Protein AF-A0A085MV41-F1 (afdb_monomer_lite)

Sequence (201 aa):
MQLCSRGPTVCPQWRCRNSPCRRRVSARQATWFAGSRRRLSLEKAIGVIVAWSIQLSSLKFCKTQLGLNESTTVRWNRHLRSVAAQAVGEVSHPIGGPSKTVELYEILLCRRKYNRGRPYGRRQWVFGGRCRETGAPTFVRNNRTGRDCFVAKRAHRQRCGTHRSALPLHLCELMWRRRLTPGEDEFDRIVHDIATLHPPV

Radius of gyration: 20.86 Å; chains: 1; bounding box: 73×31×55 Å

Structure (mmCIF, N/CA/C/O backbone):
data_AF-A0A085MV41-F1
#
_entry.id   AF-A0A085MV41-F1
#
loop_
_atom_site.group_PDB
_atom_site.id
_atom_site.type_symbol
_atom_site.label_atom_id
_atom_site.label_alt_id
_atom_site.label_comp_id
_atom_site.label_asym_id
_atom_site.label_entity_id
_atom_site.label_seq_id
_atom_site.pdbx_PDB_ins_code
_atom_site.Cartn_x
_atom_site.Cartn_y
_atom_site.Cartn_z
_atom_site.occupancy
_atom_site.B_iso_or_equiv
_atom_site.auth_seq_id
_atom_site.auth_comp_id
_atom_site.auth_asym_id
_atom_site.auth_atom_id
_atom_site.pdbx_PDB_model_num
ATOM 1 N N . MET A 1 1 ? -29.226 1.512 5.522 1.00 78.50 1 MET A N 1
ATOM 2 C CA . MET A 1 1 ? -28.519 1.690 6.820 1.00 78.50 1 MET A CA 1
ATOM 3 C C . MET A 1 1 ? -28.583 3.159 7.268 1.00 78.50 1 MET A C 1
ATOM 5 O O . MET A 1 1 ? -29.145 3.987 6.555 1.00 78.50 1 MET A O 1
ATOM 9 N N . GLN A 1 2 ? -28.032 3.494 8.435 1.00 80.75 2 GLN A N 1
ATOM 10 C CA . GLN A 1 2 ? -27.681 4.856 8.866 1.00 80.75 2 GLN A CA 1
ATOM 11 C C . GLN A 1 2 ? -26.295 4.817 9.523 1.00 80.75 2 GLN A C 1
ATOM 13 O O . GLN A 1 2 ? -26.025 3.896 10.295 1.00 80.75 2 GLN A O 1
ATOM 18 N N . LEU A 1 3 ? -25.411 5.767 9.209 1.00 79.62 3 LEU A N 1
ATOM 19 C CA . LEU A 1 3 ? -24.093 5.854 9.844 1.00 79.62 3 LEU A CA 1
ATOM 20 C C . LEU A 1 3 ? -24.225 6.483 11.238 1.00 79.62 3 LEU A C 1
ATOM 22 O O . LEU A 1 3 ? -25.025 7.394 11.443 1.00 79.62 3 LEU A O 1
ATOM 26 N N . CYS A 1 4 ? -23.466 5.983 12.207 1.00 75.69 4 CYS A N 1
ATOM 27 C CA . CYS A 1 4 ? -23.467 6.452 13.588 1.00 75.69 4 CYS A CA 1
ATOM 28 C C . CYS A 1 4 ? -22.035 6.500 14.141 1.00 75.69 4 CYS A C 1
ATOM 30 O O . CYS A 1 4 ? -21.358 5.473 14.230 1.00 75.69 4 CYS A O 1
ATOM 32 N N . SER A 1 5 ? -21.614 7.682 14.584 1.00 68.06 5 SER A N 1
ATOM 33 C CA . SER A 1 5 ? -20.374 7.941 15.324 1.00 68.06 5 SER A CA 1
ATOM 34 C C . SER A 1 5 ? -20.703 8.843 16.513 1.00 68.06 5 SER A C 1
ATOM 36 O O . SER A 1 5 ? -21.069 10.000 16.327 1.00 68.06 5 SER A O 1
ATOM 38 N N . ARG A 1 6 ? -20.630 8.309 17.738 1.00 58.69 6 ARG A N 1
ATOM 39 C CA . ARG A 1 6 ? -20.884 9.068 18.974 1.00 58.69 6 ARG A CA 1
ATOM 40 C C . ARG A 1 6 ? -19.554 9.436 19.632 1.00 58.69 6 ARG A C 1
ATOM 42 O O . ARG A 1 6 ? -19.048 8.675 20.447 1.00 58.69 6 ARG A O 1
ATOM 49 N N . GLY A 1 7 ? -19.006 10.590 19.258 1.00 57.41 7 GLY A N 1
ATOM 50 C CA . GLY A 1 7 ? -17.734 11.104 19.778 1.00 57.41 7 GLY A CA 1
ATOM 51 C C . GLY A 1 7 ? -16.481 10.523 19.096 1.00 57.41 7 GLY A C 1
ATOM 52 O O . GLY A 1 7 ? -16.570 9.535 18.362 1.00 57.41 7 GLY A O 1
ATOM 53 N N . PRO A 1 8 ? -15.301 11.134 19.328 1.00 54.56 8 PRO A N 1
ATOM 54 C CA . PRO A 1 8 ? -14.073 10.879 18.561 1.00 54.56 8 PRO A CA 1
ATOM 55 C C . PRO A 1 8 ? -13.442 9.498 18.804 1.00 54.56 8 PRO A C 1
ATOM 57 O O . PRO A 1 8 ? -12.694 8.998 17.966 1.00 54.56 8 PRO A O 1
ATOM 60 N N . THR A 1 9 ? -13.743 8.855 19.933 1.00 54.22 9 THR A N 1
ATOM 61 C CA . THR A 1 9 ? -13.195 7.541 20.314 1.00 54.22 9 THR A CA 1
ATOM 62 C C . THR A 1 9 ? -14.013 6.360 19.780 1.00 54.22 9 THR A C 1
ATOM 64 O O . THR A 1 9 ? -13.503 5.240 19.690 1.00 54.22 9 THR A O 1
ATOM 67 N N . VAL A 1 10 ? -15.276 6.576 19.396 1.00 63.78 10 VAL A N 1
ATOM 68 C CA . VAL A 1 10 ? -16.175 5.501 18.960 1.00 63.78 10 VAL A CA 1
ATOM 69 C C . VAL A 1 10 ? -15.986 5.222 17.472 1.00 63.78 10 VAL A C 1
ATOM 71 O O . VAL A 1 10 ? -16.363 6.016 16.614 1.00 63.78 10 VAL A O 1
ATOM 74 N N . CYS A 1 11 ? -15.449 4.039 17.154 1.00 67.81 11 CYS A N 1
ATOM 75 C CA . CYS A 1 11 ? -15.369 3.547 15.776 1.00 67.81 11 CYS A CA 1
ATOM 76 C C . CYS A 1 11 ? -16.744 3.637 15.084 1.00 67.81 11 CYS A C 1
ATOM 78 O O . CYS A 1 11 ? -17.696 3.063 15.620 1.00 67.81 11 CYS A O 1
ATOM 80 N N . PRO A 1 12 ? -16.858 4.262 13.894 1.00 77.31 12 PRO A N 1
ATOM 81 C CA . PRO A 1 12 ? -18.142 4.431 13.221 1.00 77.31 12 PRO A CA 1
ATOM 82 C C . PRO A 1 12 ? -18.825 3.090 12.915 1.00 77.31 12 PRO A C 1
ATOM 84 O O . PRO A 1 12 ? -18.177 2.086 12.583 1.00 77.31 12 PRO A O 1
ATOM 87 N N . GLN A 1 13 ? -20.151 3.081 13.044 1.00 85.81 13 GLN A N 1
ATOM 88 C CA . GLN A 1 13 ? -21.012 1.911 12.875 1.00 85.81 13 GLN A CA 1
ATOM 89 C C . GLN A 1 13 ? -22.188 2.231 11.954 1.00 85.81 13 GLN A C 1
ATOM 91 O O . GLN A 1 13 ? -22.823 3.273 12.084 1.00 85.81 13 GLN A O 1
ATOM 96 N N . TRP A 1 14 ? -22.531 1.296 11.077 1.00 84.12 14 TRP A N 1
ATOM 97 C CA . TRP A 1 14 ? -23.817 1.264 10.397 1.00 84.12 14 TRP A CA 1
ATOM 98 C C . TRP A 1 14 ? -24.867 0.655 11.326 1.00 84.12 14 TRP A C 1
ATOM 100 O O . TRP A 1 14 ? -24.703 -0.470 11.797 1.00 84.12 14 TRP A O 1
ATOM 110 N N . ARG A 1 15 ? -25.957 1.381 11.576 1.00 86.75 15 ARG A N 1
ATOM 111 C CA . ARG A 1 15 ? -27.160 0.889 12.255 1.00 86.75 15 ARG A CA 1
ATOM 112 C C . ARG A 1 15 ? -28.238 0.576 11.213 1.00 86.75 15 ARG A C 1
ATOM 114 O O . ARG A 1 15 ? -28.453 1.355 10.279 1.00 86.75 15 ARG A O 1
ATOM 121 N N . CYS A 1 16 ? -28.950 -0.536 11.375 1.00 87.19 16 CYS A N 1
ATOM 122 C CA . CYS A 1 16 ? -30.175 -0.775 10.616 1.00 87.19 16 CYS A CA 1
ATOM 123 C C . CYS A 1 16 ? -31.264 0.227 11.045 1.00 87.19 16 CYS A C 1
ATOM 125 O O . CYS A 1 16 ? -31.490 0.407 12.241 1.00 87.19 16 CYS A O 1
ATOM 127 N N . ARG A 1 17 ? -31.938 0.877 10.081 1.00 84.31 17 ARG A N 1
ATOM 128 C CA . ARG A 1 17 ? -33.039 1.820 10.373 1.00 84.31 17 ARG A CA 1
ATOM 129 C C . ARG A 1 17 ? -34.306 1.103 10.864 1.00 84.31 17 ARG A C 1
ATOM 131 O O . ARG A 1 17 ? -35.104 1.713 11.561 1.00 84.31 17 ARG A O 1
ATOM 138 N N . ASN A 1 18 ? -34.472 -0.180 10.531 1.00 86.81 18 ASN A N 1
ATOM 139 C CA . ASN A 1 18 ? -35.628 -0.975 10.935 1.00 86.81 18 ASN A CA 1
ATOM 140 C C . ASN A 1 18 ? -35.615 -1.225 12.464 1.00 86.81 18 ASN A C 1
ATOM 142 O O . ASN A 1 18 ? -34.660 -1.801 12.999 1.00 86.81 18 ASN A O 1
ATOM 146 N N . SER A 1 19 ? -36.666 -0.768 13.155 1.00 80.50 19 SER A N 1
ATOM 147 C CA . SER A 1 19 ? -36.758 -0.687 14.625 1.00 80.50 19 SER A CA 1
ATOM 148 C C . SER A 1 19 ? -36.639 -2.033 15.364 1.00 80.50 19 SER A C 1
ATOM 150 O O . SER A 1 19 ? -35.871 -2.078 16.331 1.00 80.50 19 SER A O 1
ATOM 152 N N . PRO A 1 20 ? -37.298 -3.133 14.936 1.00 85.69 20 PRO A N 1
ATOM 153 C CA . PRO A 1 20 ? -37.044 -4.479 15.462 1.00 85.69 20 PRO A CA 1
ATOM 154 C C . PRO A 1 20 ? -35.639 -5.013 15.144 1.00 85.69 20 PRO A C 1
ATOM 156 O O . PRO A 1 20 ? -35.027 -5.655 15.989 1.00 85.69 20 PRO A O 1
ATOM 159 N N . CYS A 1 21 ? -35.084 -4.725 13.961 1.00 86.12 21 CYS A N 1
ATOM 160 C CA . CYS A 1 21 ? -33.811 -5.317 13.532 1.00 86.12 21 CYS A CA 1
ATOM 161 C C . CYS A 1 21 ? -32.622 -4.874 14.403 1.00 86.12 21 CYS A C 1
ATOM 163 O O . CYS A 1 21 ? -31.787 -5.700 14.761 1.00 86.12 21 CYS A O 1
ATOM 165 N N . ARG A 1 22 ? -32.511 -3.566 14.697 1.00 76.25 22 ARG A N 1
ATOM 166 C CA . ARG A 1 22 ? -31.469 -2.892 15.525 1.00 76.25 22 ARG A CA 1
ATOM 167 C C . ARG A 1 22 ? -29.988 -3.169 15.196 1.00 76.25 22 ARG A C 1
ATOM 169 O O . ARG A 1 22 ? -29.125 -2.499 15.771 1.00 76.25 22 ARG A O 1
ATOM 176 N N . ARG A 1 23 ? -29.687 -4.093 14.275 1.00 86.00 23 ARG A N 1
ATOM 177 C CA . ARG A 1 23 ? -28.358 -4.633 13.956 1.00 86.00 23 ARG A CA 1
ATOM 178 C C . ARG A 1 23 ? -27.349 -3.517 13.717 1.00 86.00 23 ARG A C 1
ATOM 180 O O . ARG A 1 23 ? -27.623 -2.563 12.983 1.00 86.00 23 ARG A O 1
ATOM 187 N N . ARG A 1 24 ? -26.176 -3.660 14.335 1.00 84.56 24 ARG A N 1
ATOM 188 C CA . ARG A 1 24 ? -25.030 -2.767 14.151 1.00 84.56 24 ARG A CA 1
ATOM 189 C C . ARG A 1 24 ? -23.891 -3.519 13.476 1.00 84.56 24 ARG A C 1
ATOM 191 O O . ARG A 1 24 ? -23.598 -4.655 13.831 1.00 84.56 24 ARG A O 1
ATOM 198 N N . VAL A 1 25 ? -23.263 -2.866 12.512 1.00 85.88 25 VAL A N 1
ATOM 199 C CA . VAL A 1 25 ? -22.143 -3.369 11.707 1.00 85.88 25 VAL A CA 1
ATOM 200 C C . VAL A 1 25 ? -21.049 -2.304 11.768 1.00 85.88 25 VAL A C 1
ATOM 202 O O . VAL A 1 25 ? -21.361 -1.115 11.778 1.00 85.88 25 VAL A O 1
ATOM 205 N N . SER A 1 26 ? -19.765 -2.660 11.852 1.00 84.44 26 SER A N 1
ATOM 206 C CA . SER A 1 26 ? -18.724 -1.617 11.818 1.00 84.44 26 SER A CA 1
ATOM 207 C C . SER A 1 26 ? -18.645 -1.003 10.419 1.00 84.44 26 SER A C 1
ATOM 209 O O . SER A 1 26 ? -18.663 -1.735 9.439 1.00 84.44 26 SER A O 1
ATOM 211 N N . ALA A 1 27 ? -18.453 0.314 10.303 1.00 82.94 27 ALA A N 1
ATOM 212 C CA . ALA A 1 27 ? -18.228 0.970 9.007 1.00 82.94 27 ALA A CA 1
ATOM 213 C C . ALA A 1 27 ? -16.902 0.556 8.320 1.00 82.94 27 ALA A C 1
ATOM 215 O O . ALA A 1 27 ? -16.615 0.979 7.206 1.00 82.94 27 ALA A O 1
ATOM 216 N N . ARG A 1 28 ? -16.090 -0.276 8.988 1.00 86.12 28 ARG A N 1
ATOM 217 C CA . ARG A 1 28 ? -14.884 -0.929 8.452 1.00 86.12 28 ARG A CA 1
ATOM 218 C C . ARG A 1 28 ? -15.033 -2.441 8.272 1.00 86.12 28 ARG A C 1
ATOM 220 O O . ARG A 1 28 ? -14.052 -3.118 7.985 1.00 86.12 28 ARG A O 1
ATOM 227 N N . GLN A 1 29 ? -16.202 -3.002 8.565 1.00 84.94 29 GLN A N 1
ATOM 228 C CA . GLN A 1 29 ? -16.470 -4.409 8.292 1.00 84.94 29 GLN A CA 1
ATOM 229 C C . GLN A 1 29 ? -16.588 -4.585 6.778 1.00 84.94 29 GLN A C 1
ATOM 231 O O . GLN A 1 29 ? -17.100 -3.691 6.115 1.00 84.94 29 GLN A O 1
ATOM 236 N N . ALA A 1 30 ? -16.049 -5.687 6.255 1.00 83.94 30 ALA A N 1
ATOM 237 C CA . ALA A 1 30 ? -16.004 -5.999 4.825 1.00 83.94 30 ALA A CA 1
ATOM 238 C C . ALA A 1 30 ? -15.318 -4.966 3.896 1.00 83.94 30 ALA A C 1
ATOM 240 O O . ALA A 1 30 ? -15.318 -5.157 2.689 1.00 83.94 30 ALA A O 1
ATOM 241 N N . THR A 1 31 ? -14.658 -3.926 4.424 1.00 89.25 31 THR A N 1
ATOM 242 C CA . THR A 1 31 ? -13.842 -2.988 3.626 1.00 89.25 31 THR A CA 1
ATOM 243 C C . THR A 1 31 ? -12.345 -3.212 3.843 1.00 89.25 31 THR A C 1
ATOM 245 O O . THR A 1 31 ? -11.924 -3.905 4.776 1.00 89.25 31 THR A O 1
ATOM 248 N N . TRP A 1 32 ? -11.499 -2.550 3.046 1.00 90.56 32 TRP A N 1
ATOM 249 C CA . TRP A 1 32 ? -10.043 -2.567 3.239 1.00 90.56 32 TRP A CA 1
ATOM 250 C C . TRP A 1 32 ? -9.584 -2.165 4.652 1.00 90.56 32 TRP A C 1
ATOM 252 O O . TRP A 1 32 ? -8.516 -2.581 5.094 1.00 90.56 32 TRP A O 1
ATOM 262 N N . PHE A 1 33 ? -10.383 -1.417 5.416 1.00 89.19 33 PHE A N 1
ATOM 263 C CA . PHE A 1 33 ? -10.046 -1.025 6.789 1.00 89.19 33 PHE A CA 1
ATOM 264 C C . PHE A 1 33 ? -10.319 -2.124 7.844 1.00 89.19 33 PHE A C 1
ATOM 266 O O . PHE A 1 33 ? -10.124 -1.889 9.043 1.00 89.19 33 PHE A O 1
ATOM 273 N N . ALA A 1 34 ? -10.732 -3.324 7.418 1.00 86.00 34 ALA A N 1
ATOM 274 C CA . ALA A 1 34 ? -10.999 -4.485 8.265 1.00 86.00 34 ALA A CA 1
ATOM 275 C C . ALA A 1 34 ? -9.737 -5.152 8.860 1.00 86.00 34 ALA A C 1
ATOM 277 O O . ALA A 1 34 ? -8.587 -4.924 8.452 1.00 86.00 34 ALA A O 1
ATOM 278 N N . GLY A 1 35 ? -9.971 -6.047 9.827 1.00 85.25 35 GLY A N 1
ATOM 279 C CA . GLY A 1 35 ? -8.943 -6.884 10.450 1.00 85.25 35 GLY A CA 1
ATOM 280 C C . GLY A 1 35 ? -7.910 -6.071 11.234 1.00 85.25 35 GLY A C 1
ATOM 281 O O . GLY A 1 35 ? -8.261 -5.206 12.038 1.00 85.25 35 GLY A O 1
ATOM 282 N N . SER A 1 36 ? -6.621 -6.321 10.982 1.00 79.25 36 SER A N 1
ATOM 283 C CA . SER A 1 36 ? -5.492 -5.615 11.613 1.00 79.25 36 SER A CA 1
ATOM 284 C C . SER A 1 36 ? -5.570 -4.086 11.494 1.00 79.25 36 SER A C 1
ATOM 286 O O . SER A 1 36 ? -5.122 -3.377 12.398 1.00 79.25 36 SER A O 1
ATOM 288 N N . ARG A 1 37 ? -6.162 -3.577 10.405 1.00 82.19 37 ARG A N 1
ATOM 289 C CA . ARG A 1 37 ? -6.281 -2.145 10.079 1.00 82.19 37 ARG A CA 1
ATOM 290 C C . ARG A 1 37 ? -7.360 -1.425 10.900 1.00 82.19 37 ARG A C 1
ATOM 292 O O . ARG A 1 37 ? -7.306 -0.204 11.035 1.00 82.19 37 ARG A O 1
ATOM 299 N N . ARG A 1 38 ? -8.270 -2.156 11.560 1.00 78.38 38 ARG A N 1
ATOM 300 C CA . ARG A 1 38 ? -9.282 -1.581 12.470 1.00 78.38 38 ARG A CA 1
ATOM 301 C C . ARG A 1 38 ? -8.669 -0.913 13.712 1.00 78.38 38 ARG A C 1
ATOM 303 O O . ARG A 1 38 ? -9.309 -0.050 14.298 1.00 78.38 38 ARG A O 1
ATOM 310 N N . ARG A 1 39 ? -7.441 -1.286 14.103 1.00 77.62 39 ARG A N 1
ATOM 311 C CA . ARG A 1 39 ? -6.772 -0.829 15.341 1.00 77.62 39 ARG A CA 1
ATOM 312 C C . ARG A 1 39 ? -6.271 0.629 15.328 1.00 77.62 39 ARG A C 1
ATOM 314 O O . ARG A 1 39 ? -5.816 1.099 16.361 1.00 77.62 39 ARG A O 1
ATOM 321 N N . LEU A 1 40 ? -6.318 1.328 14.192 1.00 84.00 40 LEU A N 1
ATOM 322 C CA . LEU A 1 40 ? -5.918 2.741 14.056 1.00 84.00 40 LEU A CA 1
ATOM 323 C C . LEU A 1 40 ? -7.157 3.622 13.816 1.00 84.00 40 LEU A C 1
ATOM 325 O O . LEU A 1 40 ? -8.087 3.135 13.177 1.00 84.00 40 LEU A O 1
ATOM 329 N N . SER A 1 41 ? -7.218 4.884 14.269 1.00 84.50 41 SER A N 1
ATOM 330 C CA . SER A 1 41 ? -8.334 5.797 13.916 1.00 84.50 41 SER A CA 1
ATOM 331 C C . SER A 1 41 ? -8.408 6.028 12.393 1.00 84.50 41 SER A C 1
ATOM 333 O O . SER A 1 41 ? -7.427 5.789 11.691 1.00 84.50 41 SER A O 1
ATOM 335 N N . LEU A 1 42 ? -9.573 6.419 11.850 1.00 85.25 42 LEU A N 1
ATOM 336 C CA . LEU A 1 42 ? -9.702 6.645 10.396 1.00 85.25 42 LEU A CA 1
ATOM 337 C C . LEU A 1 42 ? -8.868 7.849 9.952 1.00 85.25 42 LEU A C 1
ATOM 339 O O . LEU A 1 42 ? -8.110 7.737 9.002 1.00 85.25 42 LEU A O 1
ATOM 343 N N . GLU A 1 43 ? -8.934 8.938 10.709 1.00 86.50 43 GLU A N 1
ATOM 344 C CA . GLU A 1 43 ? -8.043 10.099 1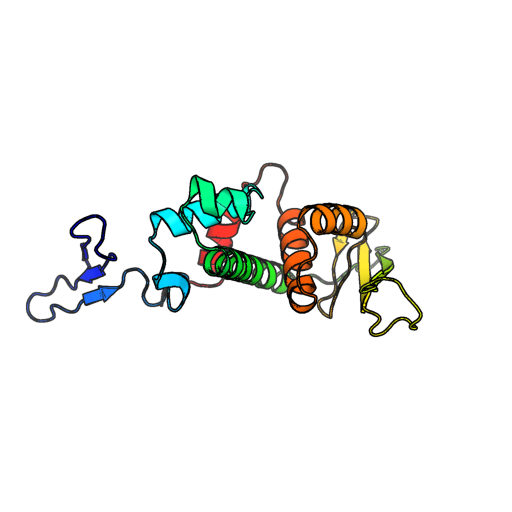0.636 1.00 86.50 43 GLU A CA 1
ATOM 345 C C . GLU A 1 43 ? -6.560 9.692 10.532 1.00 86.50 43 GLU A C 1
ATOM 347 O O . GLU A 1 43 ? -5.910 9.984 9.531 1.00 86.50 43 GLU A O 1
ATOM 352 N N . LYS A 1 44 ? -6.023 8.932 11.501 1.00 89.38 44 LYS A N 1
ATOM 353 C CA . LYS A 1 44 ? -4.618 8.493 11.451 1.00 89.38 44 LYS A CA 1
ATOM 354 C C . LYS A 1 44 ? -4.340 7.485 10.334 1.00 89.38 44 LYS A C 1
ATOM 356 O O . LYS A 1 44 ? -3.212 7.423 9.859 1.00 89.38 44 LYS A O 1
ATOM 361 N N . ALA A 1 45 ? -5.328 6.705 9.894 1.00 90.81 45 ALA A N 1
ATOM 362 C CA . ALA A 1 45 ? -5.187 5.846 8.721 1.00 90.81 45 ALA A CA 1
ATOM 363 C C . ALA A 1 45 ? -5.043 6.675 7.434 1.00 90.81 45 ALA A C 1
ATOM 365 O O . ALA A 1 45 ? -4.105 6.437 6.678 1.00 90.81 45 ALA A O 1
ATOM 366 N N . ILE A 1 46 ? -5.898 7.683 7.230 1.00 91.75 46 ILE A N 1
ATOM 367 C CA . ILE A 1 46 ? -5.814 8.642 6.118 1.00 91.75 46 ILE A CA 1
ATOM 368 C C . ILE A 1 46 ? -4.477 9.387 6.173 1.00 91.75 46 ILE A C 1
ATOM 370 O O . ILE A 1 46 ? -3.759 9.404 5.180 1.00 91.75 46 ILE A O 1
ATOM 374 N N . GLY A 1 47 ? -4.069 9.881 7.346 1.00 92.19 47 GLY A N 1
ATOM 375 C CA . GLY A 1 47 ? -2.768 10.527 7.541 1.00 92.19 47 GLY A CA 1
ATOM 376 C C . GLY A 1 47 ? -1.570 9.643 7.165 1.00 92.19 47 GLY A C 1
ATOM 377 O O . GLY A 1 47 ? -0.582 10.152 6.643 1.00 92.19 47 GLY A O 1
ATOM 378 N N . VAL A 1 48 ? -1.647 8.317 7.353 1.00 92.31 48 VAL A N 1
ATOM 379 C CA . VAL A 1 48 ? -0.610 7.387 6.859 1.00 92.31 48 VAL A CA 1
ATOM 380 C C . VAL A 1 48 ? -0.703 7.156 5.351 1.00 92.31 48 VAL A C 1
ATOM 382 O O . VAL A 1 48 ? 0.341 7.016 4.722 1.00 92.31 48 VAL A O 1
ATOM 385 N N . ILE A 1 49 ? -1.902 7.132 4.759 1.00 94.19 49 ILE A N 1
ATOM 386 C CA . ILE A 1 49 ? -2.070 7.030 3.299 1.00 94.19 49 ILE A CA 1
ATOM 387 C C . ILE A 1 49 ? -1.470 8.273 2.623 1.00 94.19 49 ILE A C 1
ATOM 389 O O . ILE A 1 49 ? -0.624 8.118 1.748 1.00 94.19 49 ILE A O 1
ATOM 393 N N . VAL A 1 50 ? -1.795 9.479 3.107 1.00 93.25 50 VAL A N 1
ATOM 394 C CA . VAL A 1 50 ? -1.210 10.755 2.649 1.00 93.25 50 VAL A CA 1
ATOM 395 C C . VAL A 1 50 ? 0.305 10.784 2.872 1.00 93.25 50 VAL A C 1
ATOM 397 O O . VAL A 1 50 ? 1.064 11.042 1.946 1.00 93.25 50 VAL A O 1
ATOM 400 N N . ALA A 1 51 ? 0.795 10.448 4.072 1.00 90.75 51 ALA A N 1
ATOM 401 C CA . ALA A 1 51 ? 2.238 10.400 4.325 1.00 90.75 51 ALA A CA 1
ATOM 402 C C . ALA A 1 51 ? 2.963 9.356 3.453 1.00 90.75 51 ALA A C 1
ATOM 404 O O . ALA A 1 51 ? 4.164 9.475 3.204 1.00 90.75 51 ALA A O 1
ATOM 405 N N . TRP A 1 52 ? 2.269 8.306 3.007 1.00 92.38 52 TRP A N 1
ATOM 406 C CA . TRP A 1 52 ? 2.822 7.313 2.095 1.00 92.38 52 TRP A CA 1
ATOM 407 C C . TRP A 1 52 ? 2.814 7.797 0.650 1.00 92.38 52 TRP A C 1
ATOM 409 O O . TRP A 1 52 ? 3.846 7.628 0.001 1.00 92.38 52 TRP A O 1
ATOM 419 N N . SER A 1 53 ? 1.735 8.421 0.160 1.00 91.12 53 SER A N 1
ATOM 420 C CA . SER A 1 53 ? 1.679 8.981 -1.197 1.00 91.12 53 SER A CA 1
ATOM 421 C C . SER A 1 53 ? 2.810 9.986 -1.392 1.00 91.12 53 SER A C 1
ATOM 423 O O . SER A 1 53 ? 3.725 9.681 -2.147 1.00 91.12 53 SER A O 1
ATOM 425 N N . ILE A 1 54 ? 2.908 11.027 -0.562 1.00 87.50 54 ILE A N 1
ATOM 426 C CA . ILE A 1 54 ? 3.975 12.052 -0.620 1.00 87.50 54 ILE A CA 1
ATOM 427 C C . ILE A 1 54 ? 5.366 11.561 -0.147 1.00 87.50 54 ILE A C 1
ATOM 429 O O . ILE A 1 54 ? 6.276 12.347 0.102 1.00 87.50 54 ILE A O 1
ATOM 433 N N . GLN A 1 55 ? 5.551 10.246 0.019 1.00 85.88 55 GLN A N 1
ATOM 434 C CA . GLN A 1 55 ? 6.807 9.560 0.369 1.00 85.88 55 GLN A CA 1
ATOM 435 C C . GLN A 1 55 ? 7.424 9.896 1.746 1.00 85.88 55 GLN A C 1
ATOM 437 O O . GLN A 1 55 ? 8.474 9.347 2.095 1.00 85.88 55 GLN A O 1
ATOM 442 N N . LEU A 1 56 ? 6.757 10.701 2.580 1.00 83.25 56 LEU A N 1
ATOM 443 C CA . LEU A 1 56 ? 7.219 11.114 3.914 1.00 83.25 56 LEU A CA 1
ATOM 444 C C . LEU A 1 56 ? 7.026 10.070 5.036 1.00 83.25 56 LEU A C 1
ATOM 446 O O . LEU A 1 56 ? 7.487 10.308 6.151 1.00 83.25 56 LEU A O 1
ATOM 450 N N . SER A 1 57 ? 6.432 8.901 4.754 1.00 76.94 57 SER A N 1
ATOM 451 C CA . SER A 1 57 ? 6.080 7.779 5.669 1.00 76.94 57 SER A CA 1
ATOM 452 C C . SER A 1 57 ? 7.232 7.079 6.438 1.00 76.94 57 SER A C 1
ATOM 454 O O . SER A 1 57 ? 7.171 5.891 6.776 1.00 76.94 57 SER A O 1
ATOM 456 N N . SER A 1 58 ? 8.306 7.806 6.734 1.00 78.19 58 SER A N 1
ATOM 457 C CA . SER A 1 58 ? 9.411 7.408 7.605 1.00 78.19 58 SER A CA 1
ATOM 458 C C . SER A 1 58 ? 8.974 7.200 9.063 1.00 78.19 58 SER A C 1
ATOM 460 O O . SER A 1 58 ? 8.003 7.789 9.538 1.00 78.19 58 SER A O 1
ATOM 462 N N . LEU A 1 59 ? 9.745 6.404 9.816 1.00 80.88 59 LEU A N 1
ATOM 463 C CA . LEU A 1 59 ? 9.484 6.167 11.243 1.00 80.88 59 LEU A CA 1
ATOM 464 C C . LEU A 1 59 ? 9.500 7.469 12.059 1.00 80.88 59 LEU A C 1
ATOM 466 O O . LEU A 1 59 ? 8.624 7.658 12.898 1.00 80.88 59 LEU A O 1
ATOM 470 N N . LYS A 1 60 ? 10.443 8.383 11.776 1.00 80.88 60 LYS A N 1
ATOM 471 C CA . LYS A 1 60 ? 10.535 9.693 12.443 1.00 80.88 60 LYS A CA 1
ATOM 472 C C . LYS A 1 60 ? 9.281 10.532 12.186 1.00 80.88 60 LYS A C 1
ATOM 474 O O . LYS A 1 60 ? 8.654 10.975 13.140 1.00 80.88 60 LYS A O 1
ATOM 479 N N . PHE A 1 61 ? 8.878 10.687 10.922 1.00 84.25 61 PHE A N 1
ATOM 480 C CA . PHE A 1 61 ? 7.692 11.467 10.555 1.00 84.25 61 PHE A CA 1
ATOM 481 C C . PHE A 1 61 ? 6.418 10.895 11.186 1.00 84.25 61 PHE A C 1
ATOM 483 O O . PHE A 1 61 ? 5.701 11.610 11.877 1.00 84.25 61 PHE A O 1
ATOM 490 N N . CYS A 1 62 ? 6.158 9.594 11.030 1.00 85.19 62 CYS A N 1
ATOM 491 C CA . CYS A 1 62 ? 4.952 8.968 11.576 1.00 85.19 62 CYS A CA 1
ATOM 492 C C . CYS A 1 62 ? 4.919 8.952 13.116 1.00 85.19 62 CYS A C 1
ATOM 494 O O . CYS A 1 62 ? 3.834 9.007 13.695 1.00 85.19 62 CYS A O 1
ATOM 496 N N . LYS A 1 63 ? 6.078 8.920 13.791 1.00 87.69 63 LYS A N 1
ATOM 497 C CA . LYS A 1 63 ? 6.164 9.075 15.251 1.00 87.69 63 LYS A CA 1
ATOM 498 C C . LYS A 1 63 ? 5.851 10.509 15.684 1.00 87.69 63 LYS A C 1
ATOM 500 O O . LYS A 1 63 ? 5.029 10.684 16.575 1.00 87.69 63 LYS A O 1
ATOM 505 N N . THR A 1 64 ? 6.460 11.512 15.047 1.00 87.19 64 THR A N 1
ATOM 506 C CA . THR A 1 64 ? 6.299 12.932 15.411 1.00 87.19 64 THR A CA 1
ATOM 507 C C . THR A 1 64 ? 4.935 13.504 15.013 1.00 87.19 64 THR A C 1
ATOM 509 O O . THR A 1 64 ? 4.281 14.110 15.848 1.00 87.19 64 THR A O 1
ATOM 512 N N . GLN A 1 65 ? 4.490 13.300 13.769 1.00 88.00 65 GLN A N 1
ATOM 513 C CA . GLN A 1 65 ? 3.303 13.968 13.211 1.00 88.00 65 GLN A CA 1
ATOM 514 C C . GLN A 1 65 ? 1.996 13.201 13.445 1.00 88.00 65 GLN A C 1
ATOM 516 O O . GLN A 1 65 ? 0.932 13.796 13.557 1.00 88.00 65 GLN A O 1
ATOM 521 N N . LEU A 1 66 ? 2.054 11.867 13.517 1.00 86.88 66 LEU A N 1
ATOM 522 C CA . LEU A 1 66 ? 0.862 11.013 13.636 1.00 86.88 66 LEU A CA 1
ATOM 523 C C . LEU A 1 66 ? 0.796 10.264 14.980 1.00 86.88 66 LEU A C 1
ATOM 525 O O . LEU A 1 66 ? -0.171 9.543 15.247 1.00 86.88 66 LEU A O 1
ATOM 529 N N . GLY A 1 67 ? 1.802 10.414 15.850 1.00 88.94 67 GLY A N 1
ATOM 530 C CA . GLY A 1 67 ? 1.880 9.724 17.141 1.00 88.94 67 GLY A CA 1
ATOM 531 C C . GLY A 1 67 ? 1.873 8.196 17.014 1.00 88.94 67 GLY A C 1
ATOM 532 O O . GLY A 1 67 ? 1.197 7.520 17.789 1.00 88.94 67 GLY A O 1
ATOM 533 N N . LEU A 1 68 ? 2.534 7.642 15.990 1.00 88.19 68 LEU A N 1
ATOM 534 C CA . LEU A 1 68 ? 2.520 6.206 15.691 1.00 88.19 68 LEU A CA 1
ATOM 535 C C . LEU A 1 68 ? 3.773 5.496 16.199 1.00 88.19 68 LEU A C 1
ATOM 537 O O . LEU A 1 68 ? 4.899 5.944 15.983 1.00 88.19 68 LEU A O 1
ATOM 541 N N . ASN A 1 69 ? 3.580 4.320 16.799 1.00 88.38 69 ASN A N 1
ATOM 542 C CA . ASN A 1 69 ? 4.689 3.417 17.088 1.00 88.38 69 ASN A CA 1
ATOM 543 C C . ASN A 1 69 ? 5.226 2.757 15.806 1.00 88.38 69 ASN A C 1
ATOM 545 O O . ASN A 1 69 ? 4.503 2.537 14.829 1.00 88.38 69 ASN A O 1
ATOM 549 N N . GLU A 1 70 ? 6.505 2.389 15.833 1.00 85.50 70 GLU A N 1
ATOM 550 C CA . GLU A 1 70 ? 7.233 1.898 14.660 1.00 85.50 70 GLU A CA 1
ATOM 551 C C . GLU A 1 70 ? 6.612 0.631 14.065 1.00 85.50 70 GLU A C 1
ATOM 553 O O . GLU A 1 70 ? 6.475 0.521 12.848 1.00 85.50 70 GLU A O 1
ATOM 558 N N . SER A 1 71 ? 6.153 -0.301 14.909 1.00 87.69 71 SER A N 1
ATOM 559 C CA . SER A 1 71 ? 5.519 -1.545 14.449 1.00 87.69 71 SER A CA 1
ATOM 560 C C . SER A 1 71 ? 4.221 -1.296 13.667 1.00 87.69 71 SER A C 1
ATOM 562 O O . SER A 1 71 ? 3.915 -2.022 12.719 1.00 87.69 71 SER A O 1
ATOM 564 N N . THR A 1 72 ? 3.473 -0.247 14.022 1.00 88.50 72 THR A N 1
ATOM 565 C CA . THR A 1 72 ? 2.260 0.176 13.313 1.00 88.50 72 THR A CA 1
ATOM 566 C C . THR A 1 72 ? 2.627 0.864 12.006 1.00 88.50 72 THR A C 1
ATOM 568 O O . THR A 1 72 ? 2.089 0.482 10.969 1.00 88.50 72 THR A O 1
ATOM 571 N N . THR A 1 73 ? 3.602 1.777 12.020 1.00 88.12 73 THR A N 1
ATOM 572 C CA . THR A 1 73 ? 4.119 2.438 10.810 1.00 88.12 73 THR A CA 1
ATOM 573 C C . THR A 1 73 ? 4.633 1.422 9.784 1.00 88.12 73 THR A C 1
ATOM 575 O O . THR A 1 73 ? 4.226 1.450 8.625 1.00 88.12 73 THR A O 1
ATOM 578 N N . VAL A 1 74 ? 5.456 0.451 10.201 1.00 87.12 74 VAL A N 1
ATOM 579 C CA . VAL A 1 74 ? 5.946 -0.636 9.331 1.00 87.12 74 VAL A CA 1
ATOM 580 C C . VAL A 1 74 ? 4.796 -1.499 8.803 1.00 87.12 74 VAL A C 1
ATOM 582 O O . VAL A 1 74 ? 4.801 -1.862 7.626 1.00 87.12 74 VAL A O 1
ATOM 585 N N . ARG A 1 75 ? 3.793 -1.816 9.636 1.00 89.88 75 ARG A N 1
ATOM 586 C CA . ARG A 1 75 ? 2.626 -2.619 9.232 1.00 89.88 75 ARG A CA 1
ATOM 587 C C . ARG A 1 75 ? 1.773 -1.905 8.179 1.00 89.88 75 ARG A C 1
ATOM 589 O O . ARG A 1 75 ? 1.443 -2.521 7.170 1.00 89.88 75 ARG A O 1
ATOM 596 N N . TRP A 1 76 ? 1.461 -0.624 8.366 1.00 90.94 76 TRP A N 1
ATOM 597 C CA . TRP A 1 76 ? 0.691 0.162 7.394 1.00 90.94 76 TRP A CA 1
ATOM 598 C C . TRP A 1 76 ? 1.456 0.387 6.090 1.00 90.94 76 TRP A C 1
ATOM 600 O O . TRP A 1 76 ? 0.929 0.102 5.016 1.00 90.94 76 TRP A O 1
ATOM 610 N N . ASN A 1 77 ? 2.739 0.739 6.180 1.00 89.88 77 ASN A N 1
ATOM 611 C CA . ASN A 1 77 ? 3.624 0.824 5.020 1.00 89.88 77 ASN A CA 1
ATOM 612 C C . ASN A 1 77 ? 3.741 -0.511 4.257 1.00 89.88 77 ASN A C 1
ATOM 614 O O . ASN A 1 77 ? 3.991 -0.509 3.054 1.00 89.88 77 ASN A O 1
ATOM 618 N N . ARG A 1 78 ? 3.563 -1.662 4.922 1.00 89.44 78 ARG A N 1
ATOM 619 C CA . ARG A 1 78 ? 3.490 -2.978 4.267 1.00 89.44 78 ARG A CA 1
ATOM 620 C C . ARG A 1 78 ? 2.129 -3.229 3.608 1.00 89.44 78 ARG A C 1
ATOM 622 O O . ARG A 1 78 ? 2.107 -3.813 2.531 1.00 89.44 78 ARG A O 1
ATOM 629 N N . HIS A 1 79 ? 1.026 -2.787 4.217 1.00 92.19 79 HIS A N 1
ATOM 630 C CA . HIS A 1 79 ? -0.313 -2.896 3.627 1.00 92.19 79 HIS A CA 1
ATOM 631 C C . HIS A 1 79 ? -0.437 -2.072 2.335 1.00 92.19 79 HIS A C 1
ATOM 633 O O . HIS A 1 79 ? -0.872 -2.620 1.329 1.00 92.19 79 HIS A O 1
ATOM 639 N N . LEU A 1 80 ? 0.021 -0.816 2.317 1.00 93.38 80 LEU A N 1
ATOM 640 C CA . LEU A 1 80 ? -0.041 0.040 1.118 1.00 93.38 80 LEU A CA 1
ATOM 641 C C . LEU A 1 80 ? 0.825 -0.493 -0.032 1.00 93.38 80 LEU A C 1
ATOM 643 O O . LEU A 1 80 ? 0.387 -0.551 -1.177 1.00 93.38 80 LEU A O 1
ATOM 647 N N . ARG A 1 81 ? 2.012 -1.028 0.279 1.00 91.19 81 ARG A N 1
ATOM 648 C CA . ARG A 1 81 ? 2.828 -1.748 -0.715 1.00 91.19 81 ARG A CA 1
ATOM 649 C C . ARG A 1 81 ? 2.178 -3.024 -1.246 1.00 91.19 81 ARG A C 1
ATOM 651 O O . ARG A 1 81 ? 2.535 -3.449 -2.337 1.00 91.19 81 ARG A O 1
ATOM 658 N N . SER A 1 82 ? 1.282 -3.655 -0.484 1.00 90.88 82 SER A N 1
ATOM 659 C CA . SER A 1 82 ? 0.542 -4.834 -0.947 1.00 90.88 82 SER A CA 1
ATOM 660 C C . SER A 1 82 ? -0.467 -4.450 -2.026 1.00 90.88 82 SER A C 1
ATOM 662 O O . SER A 1 82 ? -0.480 -5.091 -3.069 1.00 90.88 82 SER A O 1
ATOM 664 N N . VAL A 1 83 ? -1.212 -3.359 -1.814 1.00 92.94 83 VAL A N 1
ATOM 665 C CA . VAL A 1 83 ? -2.137 -2.771 -2.801 1.00 92.94 83 VAL A CA 1
ATOM 666 C C . VAL A 1 83 ? -1.375 -2.417 -4.082 1.00 92.94 83 VAL A C 1
ATOM 668 O O . VAL A 1 83 ? -1.688 -2.932 -5.151 1.00 92.94 83 VAL A O 1
ATOM 671 N N . ALA A 1 84 ? -0.274 -1.667 -3.962 1.00 90.44 84 ALA A N 1
ATOM 672 C CA . ALA A 1 84 ? 0.600 -1.350 -5.094 1.00 90.44 84 ALA A CA 1
ATOM 673 C C . ALA A 1 84 ? 1.140 -2.609 -5.818 1.00 90.44 84 ALA A C 1
ATOM 675 O O . ALA A 1 84 ? 1.272 -2.614 -7.037 1.00 90.44 84 ALA A O 1
ATOM 676 N N . ALA A 1 85 ? 1.424 -3.702 -5.097 1.00 86.56 85 ALA A N 1
ATOM 677 C CA . ALA A 1 85 ? 1.874 -4.983 -5.664 1.00 86.56 85 ALA A CA 1
ATOM 678 C C . ALA A 1 85 ? 0.764 -5.845 -6.297 1.00 86.56 85 ALA A C 1
ATOM 680 O O . ALA A 1 85 ? 1.074 -6.825 -6.990 1.00 86.56 85 ALA A O 1
ATOM 681 N N . GLN A 1 86 ? -0.501 -5.499 -6.053 1.00 88.00 86 GLN A N 1
ATOM 682 C CA . GLN A 1 86 ? -1.676 -6.090 -6.688 1.00 88.00 86 GLN A CA 1
ATOM 683 C C . GLN A 1 86 ? -2.024 -5.304 -7.959 1.00 88.00 86 GLN A C 1
ATOM 685 O O . GLN A 1 86 ? -1.960 -5.892 -9.033 1.00 88.00 86 GLN A O 1
ATOM 690 N N . ALA A 1 87 ? -2.168 -3.975 -7.879 1.00 87.50 87 ALA A N 1
ATOM 691 C CA . ALA A 1 87 ? -2.371 -3.102 -9.045 1.00 87.50 87 ALA A CA 1
ATOM 692 C C . ALA A 1 87 ? -1.241 -3.226 -10.095 1.00 87.50 87 ALA A C 1
ATOM 694 O O . ALA A 1 87 ? -1.482 -3.262 -11.302 1.00 87.50 87 ALA A O 1
ATOM 695 N N . VAL A 1 88 ? 0.019 -3.379 -9.657 1.00 80.88 88 VAL A N 1
ATOM 696 C CA . VAL A 1 88 ? 1.140 -3.669 -10.575 1.00 80.88 88 VAL A CA 1
ATOM 697 C C . VAL A 1 88 ? 1.054 -5.076 -11.188 1.00 80.88 88 VAL A C 1
ATOM 699 O O . VAL A 1 88 ? 1.541 -5.285 -12.299 1.00 80.88 88 VAL A O 1
ATOM 702 N N . GLY A 1 89 ? 0.461 -6.037 -10.477 1.00 72.56 89 GLY A N 1
ATOM 703 C CA . GLY A 1 89 ? 0.331 -7.429 -10.910 1.00 72.56 89 GLY A CA 1
ATOM 704 C C . GLY A 1 89 ? -0.798 -7.671 -11.911 1.00 72.56 89 GLY A C 1
ATOM 705 O O . GLY A 1 89 ? -0.606 -8.457 -12.832 1.00 72.56 89 GLY A O 1
ATOM 706 N N . GLU A 1 90 ? -1.936 -6.995 -11.753 1.00 58.28 90 GLU A N 1
ATOM 707 C CA . GLU A 1 90 ? -3.088 -7.107 -12.661 1.00 58.28 90 GLU A CA 1
ATOM 708 C C . GLU A 1 90 ? -2.780 -6.499 -14.030 1.00 58.28 90 GLU A C 1
ATOM 710 O O . GLU A 1 90 ? -2.990 -7.141 -15.056 1.00 58.28 90 GLU A O 1
ATOM 715 N N . VAL A 1 91 ? -2.154 -5.317 -14.057 1.00 54.69 91 VAL A N 1
ATOM 716 C CA . VAL A 1 91 ? -1.668 -4.691 -15.296 1.00 54.69 91 VAL A CA 1
ATOM 717 C C . VAL A 1 91 ? -0.356 -5.366 -15.740 1.00 54.69 91 VAL A C 1
ATOM 719 O O . VAL A 1 91 ? 0.744 -4.811 -15.638 1.00 54.69 91 VAL A O 1
ATOM 722 N N . SER A 1 92 ? -0.472 -6.607 -16.214 1.00 53.25 92 SER A N 1
ATOM 723 C CA . SER A 1 92 ? 0.610 -7.446 -16.745 1.00 53.25 92 SER A CA 1
ATOM 724 C C . SER A 1 92 ? 0.508 -7.606 -18.268 1.00 53.25 92 SER A C 1
ATOM 726 O O . SER A 1 92 ? 0.304 -8.690 -18.802 1.00 53.25 92 SER A O 1
ATOM 728 N N . HIS A 1 93 ? 0.684 -6.496 -18.988 1.00 55.12 93 HIS A N 1
ATOM 729 C CA . HIS A 1 93 ? 0.796 -6.525 -20.448 1.00 55.12 93 HIS A CA 1
ATOM 730 C C . HIS A 1 93 ? 2.028 -7.335 -20.912 1.00 55.12 93 HIS A C 1
ATOM 732 O O . HIS A 1 93 ? 3.080 -7.251 -20.264 1.00 55.12 93 HIS A O 1
ATOM 738 N N . PRO A 1 94 ? 1.942 -8.062 -22.046 1.00 58.06 94 PRO A N 1
ATOM 739 C CA . PRO A 1 94 ? 3.096 -8.692 -22.683 1.00 58.06 94 PRO A CA 1
ATOM 740 C C . PRO A 1 94 ? 4.228 -7.691 -22.946 1.00 58.06 94 PRO A C 1
ATOM 742 O O . PRO A 1 94 ? 3.991 -6.537 -23.304 1.00 58.06 94 PRO A O 1
ATOM 745 N N . ILE A 1 95 ? 5.474 -8.133 -22.773 1.00 63.81 95 ILE A N 1
ATOM 746 C CA . ILE A 1 95 ? 6.648 -7.275 -22.958 1.00 63.81 95 ILE A CA 1
ATOM 747 C C . ILE A 1 95 ? 7.101 -7.355 -24.419 1.00 63.81 95 ILE A C 1
ATOM 749 O O . ILE A 1 95 ? 7.554 -8.404 -24.867 1.00 63.81 95 ILE A O 1
ATOM 753 N N . GLY A 1 96 ? 7.008 -6.238 -25.144 1.00 63.50 96 GLY A N 1
ATOM 754 C CA . GLY A 1 96 ? 7.378 -6.152 -26.560 1.00 63.50 96 GLY A CA 1
ATOM 755 C C . GLY A 1 96 ? 6.192 -6.384 -27.499 1.00 63.50 96 GLY A C 1
ATOM 756 O O . GLY A 1 96 ? 5.154 -5.733 -27.364 1.00 63.50 96 GLY A O 1
ATOM 757 N N . GLY A 1 97 ? 6.383 -7.255 -28.489 1.00 69.94 97 GLY A N 1
ATOM 758 C CA . GLY A 1 97 ? 5.454 -7.537 -29.589 1.00 69.94 97 GLY A CA 1
ATOM 759 C C . GLY A 1 97 ? 6.180 -7.571 -30.943 1.00 69.94 97 GLY A C 1
ATOM 760 O O . GLY A 1 97 ? 7.394 -7.353 -30.976 1.00 69.94 97 GLY A O 1
ATOM 761 N N . PRO A 1 98 ? 5.468 -7.822 -32.057 1.00 77.69 98 PRO A N 1
ATOM 762 C CA . PRO A 1 98 ? 6.041 -7.719 -33.398 1.00 77.69 98 PRO A CA 1
ATOM 763 C C . PRO A 1 98 ? 6.719 -6.359 -33.612 1.00 77.69 98 PRO A C 1
ATOM 765 O O . PRO A 1 98 ? 6.186 -5.326 -33.201 1.00 77.69 98 PRO A O 1
ATOM 768 N N . SER A 1 99 ? 7.908 -6.376 -34.219 1.00 78.81 99 SER A N 1
ATOM 769 C CA . SER A 1 99 ? 8.727 -5.189 -34.516 1.00 78.81 99 SER A CA 1
ATOM 770 C C . SER A 1 99 ? 9.059 -4.285 -33.311 1.00 78.81 99 SER A C 1
ATOM 772 O O . SER A 1 99 ? 9.227 -3.079 -33.480 1.00 78.81 99 SER A O 1
ATOM 774 N N . LYS A 1 100 ? 9.169 -4.840 -32.090 1.00 77.69 100 LYS A N 1
ATOM 775 C CA . LYS A 1 100 ? 9.569 -4.098 -30.876 1.00 77.69 100 LYS A CA 1
ATOM 776 C C . LYS A 1 100 ? 10.817 -4.679 -30.214 1.00 77.69 100 LYS A C 1
ATOM 778 O O . LYS A 1 100 ? 10.851 -5.851 -29.840 1.00 77.69 100 LYS A O 1
ATOM 783 N N . THR A 1 101 ? 11.815 -3.834 -29.982 1.00 76.56 101 THR A N 1
ATOM 784 C CA . THR A 1 101 ? 13.090 -4.182 -29.355 1.00 76.56 101 THR A CA 1
ATOM 785 C C . THR A 1 101 ? 12.982 -4.057 -27.840 1.00 76.56 101 THR A C 1
ATOM 787 O O . THR A 1 101 ? 12.916 -2.956 -27.285 1.00 76.56 101 THR A O 1
ATOM 790 N N . VAL A 1 102 ? 13.005 -5.187 -27.136 1.00 72.50 102 VAL A N 1
ATOM 791 C CA . VAL A 1 102 ? 13.065 -5.209 -25.670 1.00 72.50 102 VAL A CA 1
ATOM 792 C C . VAL A 1 102 ? 14.523 -5.276 -25.236 1.00 72.50 102 VAL A C 1
ATOM 794 O O . VAL A 1 102 ? 15.163 -6.319 -25.333 1.00 72.50 102 VAL A O 1
ATOM 797 N N . GLU A 1 103 ? 15.052 -4.177 -24.706 1.00 72.19 103 GLU A N 1
ATOM 798 C CA . GLU A 1 103 ? 16.319 -4.240 -23.985 1.00 72.19 103 GLU A CA 1
ATOM 799 C C . GLU A 1 103 ? 16.093 -4.896 -22.619 1.00 72.19 103 GLU A C 1
ATOM 801 O O . GLU A 1 103 ? 15.326 -4.379 -21.803 1.00 72.19 103 GLU A O 1
ATOM 806 N N . LEU A 1 104 ? 16.769 -6.020 -22.369 1.00 64.88 104 LE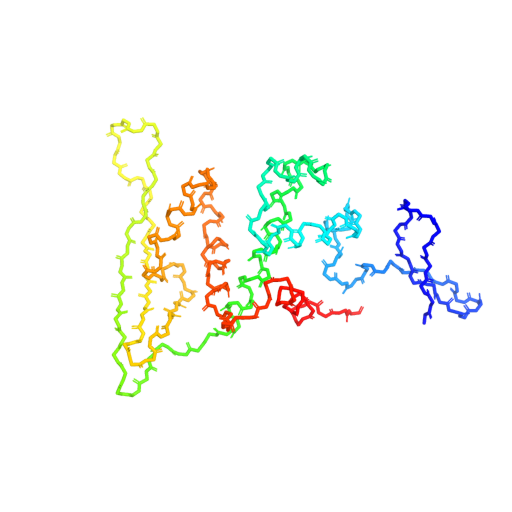U A N 1
ATOM 807 C CA . LEU A 1 104 ? 16.759 -6.730 -21.090 1.00 64.88 104 LEU A CA 1
ATOM 808 C C . LEU A 1 104 ? 17.987 -6.380 -20.244 1.00 64.88 104 LEU A C 1
ATOM 810 O O . LEU A 1 104 ? 19.084 -6.159 -20.757 1.00 64.88 104 LEU A O 1
ATOM 814 N N . TYR A 1 105 ? 17.797 -6.352 -18.926 1.00 55.81 105 TYR A N 1
ATOM 815 C CA . TYR A 1 105 ? 18.798 -5.920 -17.957 1.00 55.81 105 TYR A CA 1
ATOM 816 C C . TYR A 1 105 ? 18.872 -6.885 -16.786 1.00 55.81 105 TYR A C 1
ATOM 818 O O . TYR A 1 105 ? 17.862 -7.143 -16.132 1.00 55.81 105 TYR A O 1
ATOM 826 N N . GLU A 1 106 ? 20.078 -7.341 -16.469 1.00 52.19 106 GLU A N 1
ATOM 827 C CA . GLU A 1 106 ? 20.369 -8.135 -15.282 1.00 52.19 106 GLU A CA 1
ATOM 828 C C . GLU A 1 106 ? 21.192 -7.310 -14.284 1.00 52.19 106 GLU A C 1
ATOM 830 O O . GLU A 1 106 ? 22.125 -6.592 -14.644 1.00 52.19 106 GLU A O 1
ATOM 835 N N . ILE A 1 107 ? 20.844 -7.399 -13.002 1.00 60.44 107 ILE A N 1
ATOM 836 C CA . ILE A 1 107 ? 21.610 -6.817 -11.898 1.00 60.44 107 ILE A CA 1
ATOM 837 C C . ILE A 1 107 ? 21.728 -7.869 -10.800 1.00 60.44 107 ILE A C 1
ATOM 839 O O . ILE A 1 107 ? 20.754 -8.543 -10.481 1.00 60.44 107 ILE A O 1
ATOM 843 N N . LEU A 1 108 ? 22.894 -7.984 -10.164 1.00 60.97 108 LEU A N 1
ATOM 844 C CA . LEU A 1 108 ? 23.069 -8.814 -8.972 1.00 60.97 108 LEU A CA 1
ATOM 845 C C . LEU A 1 108 ? 22.917 -7.978 -7.695 1.00 60.97 108 LEU A C 1
ATOM 847 O O . LEU A 1 108 ? 23.723 -7.088 -7.412 1.00 60.97 108 LEU A O 1
ATOM 851 N N . LEU A 1 109 ? 21.918 -8.295 -6.868 1.00 61.88 109 LEU A N 1
ATOM 852 C CA . LEU A 1 109 ? 21.852 -7.817 -5.489 1.00 61.88 109 LEU A CA 1
ATOM 853 C C . LEU A 1 109 ? 22.469 -8.850 -4.536 1.00 61.88 109 LEU A C 1
ATOM 855 O O . LEU A 1 109 ? 21.988 -9.969 -4.376 1.00 61.88 109 LEU A O 1
ATOM 859 N N . CYS A 1 110 ? 23.520 -8.427 -3.839 1.00 58.03 110 CYS A N 1
ATOM 860 C CA . CYS A 1 110 ? 24.141 -9.150 -2.733 1.00 58.03 110 CYS A CA 1
ATOM 861 C C . CYS A 1 110 ? 24.123 -8.265 -1.483 1.00 58.03 110 CYS A C 1
ATOM 863 O O . CYS A 1 110 ? 24.405 -7.068 -1.565 1.00 58.03 110 CYS A O 1
ATOM 865 N N . ARG A 1 111 ? 23.838 -8.840 -0.307 1.00 53.38 111 ARG A N 1
ATOM 866 C CA . ARG A 1 111 ? 23.910 -8.124 0.979 1.00 53.38 111 ARG A CA 1
ATOM 867 C C . ARG A 1 111 ? 25.074 -8.650 1.813 1.00 53.38 111 ARG A C 1
ATOM 869 O O . ARG A 1 111 ? 25.021 -9.769 2.313 1.00 53.38 111 ARG A O 1
ATOM 876 N N . ARG A 1 112 ? 26.104 -7.821 1.989 1.00 53.88 112 ARG A N 1
ATOM 877 C CA . ARG A 1 112 ? 27.229 -8.064 2.906 1.00 53.88 112 ARG A CA 1
ATOM 878 C C . ARG A 1 112 ? 26.783 -7.664 4.325 1.00 53.88 112 ARG A C 1
ATOM 880 O O . ARG A 1 112 ? 26.210 -6.589 4.496 1.00 53.88 112 ARG A O 1
ATOM 887 N N . LYS A 1 113 ? 26.991 -8.520 5.334 1.00 46.53 113 LYS A N 1
ATOM 888 C CA . LYS A 1 113 ? 26.770 -8.200 6.761 1.00 46.53 113 LYS A CA 1
ATOM 889 C C . LYS A 1 113 ? 28.147 -8.161 7.432 1.00 46.53 113 LYS A C 1
ATOM 891 O O . LYS A 1 113 ? 28.883 -9.131 7.316 1.00 46.53 113 LYS A O 1
ATOM 896 N N . TYR A 1 114 ? 28.512 -7.037 8.051 1.00 52.12 114 TYR A N 1
ATOM 897 C CA . TYR A 1 114 ? 29.801 -6.813 8.742 1.00 52.12 114 TYR A CA 1
ATOM 898 C C . TYR A 1 114 ? 31.094 -7.005 7.906 1.00 52.12 114 TYR A C 1
ATOM 900 O O . TYR A 1 114 ? 32.178 -7.128 8.462 1.00 52.12 114 TYR A O 1
ATOM 908 N N . ASN A 1 115 ? 30.997 -6.989 6.571 1.00 49.50 115 ASN A N 1
ATOM 909 C CA . ASN A 1 115 ? 32.083 -6.929 5.573 1.00 49.50 115 ASN A CA 1
ATOM 910 C C . ASN A 1 115 ? 33.221 -7.982 5.564 1.00 49.50 115 ASN A C 1
ATOM 912 O O . ASN A 1 115 ? 33.826 -8.140 4.501 1.00 49.50 115 ASN A O 1
ATOM 916 N N . ARG A 1 116 ? 33.511 -8.733 6.632 1.00 53.12 116 ARG A N 1
ATOM 917 C CA . ARG A 1 116 ? 34.693 -9.619 6.707 1.00 53.12 116 ARG A CA 1
ATOM 918 C C . ARG A 1 116 ? 34.498 -11.022 6.094 1.00 53.12 116 ARG A C 1
ATOM 920 O O . ARG A 1 116 ? 33.477 -11.674 6.301 1.00 53.12 116 ARG A O 1
ATOM 927 N N . GLY A 1 117 ? 35.534 -11.496 5.396 1.00 56.59 117 GLY A N 1
ATOM 928 C CA . GLY A 1 117 ? 35.894 -12.913 5.201 1.00 56.59 117 GLY A CA 1
ATOM 929 C C . GLY A 1 117 ? 35.058 -13.802 4.267 1.00 56.59 117 GLY A C 1
ATOM 930 O O . GLY A 1 117 ? 35.637 -14.526 3.467 1.00 56.59 117 GLY A O 1
ATOM 931 N N . ARG A 1 118 ? 33.722 -13.827 4.371 1.00 50.62 118 ARG A N 1
ATOM 932 C CA . ARG A 1 118 ? 32.923 -14.912 3.755 1.00 50.62 118 ARG A CA 1
ATOM 933 C C . ARG A 1 118 ? 32.508 -14.666 2.288 1.00 50.62 118 ARG A C 1
ATOM 935 O O . ARG A 1 118 ? 32.178 -13.527 1.944 1.00 50.62 118 ARG A O 1
ATOM 942 N N . PRO A 1 119 ? 32.407 -15.730 1.457 1.00 55.12 119 PRO A N 1
ATOM 943 C CA . PRO A 1 119 ? 31.786 -15.679 0.130 1.00 55.12 119 PRO A CA 1
ATOM 944 C C . PRO A 1 119 ? 30.343 -15.142 0.132 1.00 55.12 119 PRO A C 1
ATOM 946 O O . PRO A 1 119 ? 29.643 -15.150 1.148 1.00 55.12 119 PRO A O 1
ATOM 949 N N . TYR A 1 120 ? 29.869 -14.698 -1.036 1.00 53.84 120 TYR A N 1
ATOM 950 C CA . TYR A 1 120 ? 28.515 -14.160 -1.224 1.00 53.84 120 TYR A CA 1
ATOM 951 C C . TYR A 1 120 ? 27.417 -15.197 -0.913 1.00 53.84 120 TYR A C 1
ATOM 953 O O . TYR A 1 120 ? 27.133 -16.054 -1.741 1.00 53.84 120 TYR A O 1
ATOM 961 N N . GLY A 1 121 ? 26.755 -15.068 0.245 1.00 59.62 121 GLY A N 1
ATOM 962 C CA . GLY A 1 121 ? 25.790 -16.054 0.762 1.00 59.62 121 GLY A CA 1
ATOM 963 C C . GLY A 1 121 ? 24.588 -16.367 -0.145 1.00 59.62 121 GLY A C 1
ATOM 964 O O . GLY A 1 121 ? 24.518 -17.442 -0.724 1.00 59.62 121 GLY A O 1
ATOM 965 N N . ARG A 1 122 ? 23.605 -15.459 -0.262 1.00 54.41 122 ARG A N 1
ATOM 966 C CA . ARG A 1 122 ? 22.516 -15.593 -1.253 1.00 54.41 122 ARG A CA 1
ATOM 967 C C . ARG A 1 122 ? 22.591 -14.466 -2.275 1.00 54.41 122 ARG A C 1
ATOM 969 O O . ARG A 1 122 ? 22.468 -13.294 -1.913 1.00 54.41 122 ARG A O 1
ATOM 976 N N . ARG A 1 123 ? 22.774 -14.857 -3.536 1.00 61.28 123 ARG A N 1
ATOM 977 C CA . ARG A 1 123 ? 22.683 -14.006 -4.725 1.00 61.28 123 ARG A CA 1
ATOM 978 C C . ARG A 1 123 ? 21.207 -13.786 -5.061 1.00 61.28 123 ARG A C 1
ATOM 980 O O . ARG A 1 123 ? 20.442 -14.741 -5.153 1.00 61.28 123 ARG A O 1
ATOM 987 N N . GLN A 1 124 ? 20.801 -12.531 -5.198 1.00 57.72 124 GLN A N 1
ATOM 988 C CA . GLN A 1 124 ? 19.454 -12.136 -5.593 1.00 57.72 124 GLN A CA 1
ATOM 989 C C . GLN A 1 124 ? 19.591 -11.506 -6.985 1.00 57.72 124 GLN A C 1
ATOM 991 O O . GLN A 1 124 ? 19.906 -10.326 -7.064 1.00 57.72 124 GLN A O 1
ATOM 996 N N . TRP A 1 125 ? 19.434 -12.296 -8.053 1.00 59.72 125 TRP A N 1
ATOM 997 C CA . TRP A 1 125 ? 19.483 -11.842 -9.457 1.00 59.72 125 TRP A CA 1
ATOM 998 C C . TRP A 1 125 ? 18.213 -11.097 -9.854 1.00 59.72 125 TRP A C 1
ATOM 1000 O O . TRP A 1 125 ? 17.135 -11.446 -9.391 1.00 59.72 125 TRP A O 1
ATOM 1010 N N . VAL A 1 126 ? 18.323 -10.036 -10.642 1.00 58.91 126 VAL A N 1
ATOM 1011 C CA . VAL A 1 126 ? 17.292 -8.998 -10.753 1.00 58.91 126 VAL A CA 1
ATOM 1012 C C . VAL A 1 126 ? 17.187 -8.662 -12.259 1.00 58.91 126 VAL A C 1
ATOM 1014 O O . VAL A 1 126 ? 18.011 -7.894 -12.748 1.00 58.91 126 VAL A O 1
ATOM 1017 N N . PHE A 1 127 ? 16.218 -9.255 -12.981 1.00 55.34 127 PHE A N 1
ATOM 1018 C CA . PHE A 1 127 ? 15.961 -9.187 -14.441 1.00 55.34 127 PHE A CA 1
ATOM 1019 C C . PHE A 1 127 ? 14.749 -8.330 -14.864 1.00 55.34 127 PHE A C 1
ATOM 1021 O O . PHE A 1 127 ? 13.663 -8.485 -14.313 1.00 55.34 127 PHE A O 1
ATOM 1028 N N . GLY A 1 128 ? 14.868 -7.475 -15.878 1.00 60.44 128 GLY A N 1
ATOM 1029 C CA . GLY A 1 128 ? 13.727 -6.685 -16.359 1.00 60.44 128 GLY A CA 1
ATOM 1030 C C . GLY A 1 128 ? 14.005 -5.931 -17.646 1.00 60.44 128 GLY A C 1
ATOM 1031 O O . GLY A 1 128 ? 15.146 -5.897 -18.096 1.00 60.44 128 GLY A O 1
ATOM 1032 N N . GLY A 1 129 ? 12.966 -5.337 -18.237 1.00 63.84 129 GLY A N 1
ATOM 1033 C CA . GLY A 1 129 ? 13.028 -4.803 -19.594 1.00 63.84 129 GLY A CA 1
ATOM 1034 C C . GLY A 1 129 ? 12.618 -3.340 -19.752 1.00 63.84 129 GLY A C 1
ATOM 1035 O O . GLY A 1 129 ? 11.940 -2.744 -18.908 1.00 63.84 129 GLY A O 1
ATOM 1036 N N . ARG A 1 130 ? 13.010 -2.775 -20.894 1.00 67.44 130 ARG A N 1
ATOM 1037 C CA . ARG A 1 130 ? 12.403 -1.583 -21.494 1.00 67.44 130 ARG A CA 1
ATOM 1038 C C . ARG A 1 130 ? 12.243 -1.826 -22.992 1.00 67.44 130 ARG A C 1
ATOM 1040 O O . ARG A 1 130 ? 13.211 -2.151 -23.674 1.00 67.44 130 ARG A O 1
ATOM 1047 N N . CYS A 1 131 ? 11.030 -1.638 -23.500 1.00 70.56 131 CYS A N 1
ATOM 1048 C CA . CYS A 1 131 ? 10.784 -1.535 -24.937 1.00 70.56 131 CYS A CA 1
ATOM 1049 C C . CYS A 1 131 ? 11.401 -0.219 -25.438 1.00 70.56 131 CYS A C 1
ATOM 1051 O O . CYS A 1 131 ? 11.144 0.837 -24.848 1.00 70.56 131 CYS A O 1
ATOM 1053 N N . ARG A 1 132 ? 12.253 -0.271 -26.470 1.00 71.00 132 ARG A N 1
ATOM 1054 C CA . ARG A 1 132 ? 12.931 0.923 -27.004 1.00 71.00 132 ARG A CA 1
ATOM 1055 C C . ARG A 1 132 ? 11.923 1.929 -27.545 1.00 71.00 132 ARG A C 1
ATOM 1057 O O . ARG A 1 132 ? 11.976 3.100 -27.184 1.00 71.00 132 ARG A O 1
ATOM 1064 N N . GLU A 1 133 ? 10.991 1.432 -28.347 1.00 73.75 133 GLU A N 1
ATOM 1065 C CA . GLU A 1 133 ? 10.094 2.198 -29.211 1.00 73.75 133 GLU A CA 1
ATOM 1066 C C . GLU A 1 133 ? 9.000 2.924 -28.419 1.00 73.75 133 GLU A C 1
ATOM 1068 O O . GLU A 1 133 ? 8.641 4.048 -28.747 1.00 73.75 133 GLU A O 1
ATOM 1073 N N . THR A 1 134 ? 8.492 2.313 -27.344 1.00 66.00 134 THR A N 1
ATOM 1074 C CA . THR A 1 134 ? 7.488 2.936 -26.457 1.00 66.00 134 THR A CA 1
ATOM 1075 C C . THR A 1 134 ? 8.101 3.602 -25.226 1.00 66.00 134 THR A C 1
ATOM 1077 O O . THR A 1 134 ? 7.395 4.232 -24.443 1.00 66.00 134 THR A O 1
ATOM 1080 N N . GLY A 1 135 ? 9.395 3.385 -24.973 1.00 59.16 135 GLY A N 1
ATOM 1081 C CA . GLY A 1 135 ? 10.078 3.782 -23.742 1.00 59.16 135 GLY A CA 1
ATOM 1082 C C . GLY A 1 135 ? 9.582 3.103 -22.453 1.00 59.16 135 GLY A C 1
ATOM 1083 O O . GLY A 1 135 ? 10.153 3.354 -21.388 1.00 59.16 135 GLY A O 1
ATOM 1084 N N . ALA A 1 136 ? 8.552 2.253 -22.522 1.00 54.88 136 ALA A N 1
ATOM 1085 C CA . ALA A 1 136 ? 7.793 1.804 -21.360 1.00 54.88 136 ALA A CA 1
ATOM 1086 C C . ALA A 1 136 ? 8.585 0.818 -20.467 1.00 54.88 136 ALA A C 1
ATOM 1088 O O . ALA A 1 136 ? 9.044 -0.225 -20.955 1.00 54.88 136 ALA A O 1
ATOM 1089 N N . PRO A 1 137 ? 8.714 1.080 -19.148 1.00 54.97 137 PRO A N 1
ATOM 1090 C CA . PRO A 1 137 ? 9.363 0.164 -18.212 1.00 54.97 137 PRO A CA 1
ATOM 1091 C C . PRO A 1 137 ? 8.496 -1.084 -17.996 1.00 54.97 137 PRO A C 1
ATOM 1093 O O . PRO A 1 137 ? 7.370 -1.000 -17.502 1.00 54.97 137 PRO A O 1
ATOM 1096 N N . THR A 1 138 ? 9.015 -2.261 -18.350 1.00 52.97 138 THR A N 1
ATOM 1097 C CA . THR A 1 138 ? 8.246 -3.517 -18.365 1.00 52.97 138 THR A CA 1
ATOM 1098 C C . THR A 1 138 ? 8.943 -4.613 -17.552 1.00 52.97 138 THR A C 1
ATOM 1100 O O . THR A 1 138 ? 10.134 -4.881 -17.700 1.00 52.97 138 THR A O 1
ATOM 1103 N N . PHE A 1 139 ? 8.215 -5.192 -16.593 1.00 49.75 139 PHE A N 1
ATOM 1104 C CA . PHE A 1 139 ? 8.773 -5.975 -15.483 1.00 49.75 139 PHE A CA 1
ATOM 1105 C C . PHE A 1 139 ? 8.059 -7.332 -15.396 1.00 49.75 139 PHE A C 1
ATOM 1107 O O . PHE A 1 139 ? 6.846 -7.374 -15.192 1.00 49.75 139 PHE A O 1
ATOM 1114 N N . VAL A 1 140 ? 8.799 -8.441 -15.503 1.00 44.88 140 VAL A N 1
ATOM 1115 C CA . VAL A 1 140 ? 8.232 -9.799 -15.396 1.00 44.88 140 VAL A CA 1
ATOM 1116 C C . VAL A 1 140 ? 7.994 -10.167 -13.929 1.00 44.88 140 VAL A C 1
ATOM 1118 O O . VAL A 1 140 ? 8.870 -10.009 -13.076 1.00 44.88 140 VAL A O 1
ATOM 1121 N N . ARG A 1 141 ? 6.817 -10.723 -13.613 1.00 40.00 141 ARG A N 1
ATOM 1122 C CA . ARG A 1 141 ? 6.432 -11.096 -12.241 1.00 40.00 141 ARG A CA 1
ATOM 1123 C C . ARG A 1 141 ? 6.954 -12.470 -11.791 1.00 40.00 141 ARG A C 1
ATOM 1125 O O . ARG A 1 141 ? 6.232 -13.224 -11.148 1.00 40.00 141 ARG A O 1
ATOM 1132 N N . ASN A 1 142 ? 8.238 -12.753 -12.001 1.00 36.31 142 ASN A N 1
ATOM 1133 C CA . ASN A 1 142 ? 8.958 -13.639 -11.085 1.00 36.31 142 ASN A CA 1
ATOM 1134 C C . ASN A 1 142 ? 10.228 -12.948 -10.604 1.00 36.31 142 ASN A C 1
ATOM 1136 O O . ASN A 1 142 ? 11.290 -13.065 -11.199 1.00 36.31 142 ASN A O 1
ATOM 1140 N N . ASN A 1 143 ? 10.087 -12.249 -9.476 1.00 38.25 143 ASN A N 1
ATOM 1141 C CA . ASN A 1 143 ? 11.196 -11.717 -8.704 1.00 38.25 143 ASN A CA 1
ATOM 1142 C C . ASN A 1 143 ? 12.216 -10.834 -9.500 1.00 38.25 143 ASN A C 1
ATOM 1144 O O . ASN A 1 143 ? 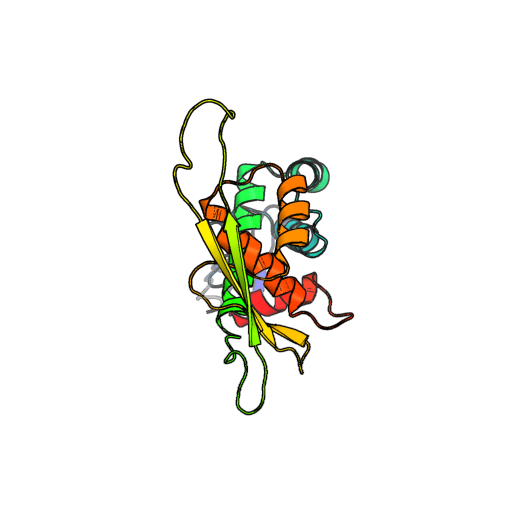13.312 -11.317 -9.766 1.00 38.25 143 ASN A O 1
ATOM 1148 N N . ARG A 1 144 ? 11.940 -9.502 -9.604 1.00 45.44 144 ARG A N 1
ATOM 1149 C CA . ARG A 1 144 ? 12.890 -8.339 -9.790 1.00 45.44 144 ARG A CA 1
ATOM 1150 C C . ARG A 1 144 ? 13.628 -8.280 -11.172 1.00 45.44 144 ARG A C 1
ATOM 1152 O O . ARG A 1 144 ? 13.912 -9.377 -11.609 1.00 45.44 144 ARG A O 1
ATOM 1159 N N . THR A 1 145 ? 14.124 -7.224 -11.886 1.00 51.72 145 THR A N 1
ATOM 1160 C CA . THR A 1 145 ? 14.234 -5.709 -12.011 1.00 51.72 145 THR A CA 1
ATOM 1161 C C . THR A 1 145 ? 13.231 -5.183 -13.092 1.00 51.72 145 THR A C 1
ATOM 1163 O O . THR A 1 145 ? 12.240 -5.869 -13.306 1.00 51.72 145 THR A O 1
ATOM 1166 N N . GLY A 1 146 ? 13.342 -4.050 -13.845 1.00 37.62 146 GLY A N 1
ATOM 1167 C CA . GLY A 1 146 ? 13.865 -2.664 -13.615 1.00 37.62 146 GLY A CA 1
ATOM 1168 C C . GLY A 1 146 ? 15.304 -2.150 -13.886 1.00 37.62 146 GLY A C 1
ATOM 1169 O O . GLY A 1 146 ? 16.088 -2.086 -12.936 1.00 37.62 146 GLY A O 1
ATOM 1170 N N . ARG A 1 147 ? 15.595 -1.520 -15.048 1.00 39.06 147 ARG A N 1
ATOM 1171 C CA . ARG A 1 147 ? 16.771 -0.596 -15.187 1.00 39.06 147 ARG A CA 1
ATOM 1172 C C . ARG A 1 147 ? 16.705 0.606 -14.229 1.00 39.06 147 ARG A C 1
ATOM 1174 O O . ARG A 1 147 ? 17.725 1.198 -13.889 1.00 39.06 147 ARG A O 1
ATOM 1181 N N . ASP A 1 148 ? 15.519 0.882 -13.690 1.00 44.72 148 ASP A N 1
ATOM 1182 C CA . ASP A 1 148 ? 15.227 1.824 -12.601 1.00 44.72 148 ASP A CA 1
ATOM 1183 C C . ASP A 1 148 ? 15.981 1.570 -11.285 1.00 44.72 148 ASP A C 1
ATOM 1185 O O . ASP A 1 148 ? 15.877 2.347 -10.325 1.00 44.72 148 ASP A O 1
ATOM 1189 N N . CYS A 1 149 ? 16.735 0.471 -11.206 1.00 42.91 149 CYS A N 1
ATOM 1190 C CA . CYS A 1 149 ? 17.361 0.007 -9.982 1.00 42.91 149 CYS A CA 1
ATOM 1191 C C . CYS A 1 149 ? 18.373 0.996 -9.376 1.00 42.91 149 CYS A C 1
ATOM 1193 O O . CYS A 1 149 ? 18.634 0.896 -8.181 1.00 42.91 149 CYS A O 1
ATOM 1195 N N . PHE A 1 150 ? 18.932 1.960 -10.119 1.00 40.22 150 PHE A N 1
ATOM 1196 C CA . PHE A 1 150 ? 19.833 2.963 -9.526 1.00 40.22 150 PHE A CA 1
ATOM 1197 C C . PHE A 1 150 ? 19.079 3.940 -8.608 1.00 40.22 150 PHE A C 1
ATOM 1199 O O . PHE A 1 150 ? 19.485 4.149 -7.461 1.00 40.22 150 PHE A O 1
ATOM 1206 N N . VAL A 1 151 ? 17.919 4.440 -9.054 1.00 47.34 151 VAL A N 1
ATOM 1207 C CA . VAL A 1 151 ? 16.997 5.235 -8.223 1.00 47.34 151 VAL A CA 1
ATOM 1208 C C . VAL A 1 151 ? 16.456 4.374 -7.080 1.00 47.34 151 VAL A C 1
ATOM 1210 O O . VAL A 1 151 ? 16.503 4.798 -5.926 1.00 47.34 151 VAL A O 1
ATOM 1213 N N . ALA A 1 152 ? 16.065 3.123 -7.361 1.00 45.19 152 ALA A N 1
ATOM 1214 C CA . ALA A 1 152 ? 15.637 2.170 -6.331 1.00 45.19 152 ALA A CA 1
ATOM 1215 C C . ALA A 1 152 ? 16.693 1.989 -5.226 1.00 45.19 152 ALA A C 1
ATOM 1217 O O . ALA A 1 152 ? 16.370 1.984 -4.042 1.00 45.19 152 ALA A O 1
ATOM 1218 N N . LYS A 1 153 ? 17.971 1.868 -5.604 1.00 44.25 153 LYS A N 1
ATOM 1219 C CA . LYS A 1 153 ? 19.118 1.635 -4.712 1.00 44.25 153 LYS A CA 1
ATOM 1220 C C . LYS A 1 153 ? 19.519 2.905 -3.949 1.00 44.25 153 LYS A C 1
ATOM 1222 O O . LYS A 1 153 ? 19.938 2.789 -2.798 1.00 44.25 153 LYS A O 1
ATOM 1227 N N . ARG A 1 154 ? 19.325 4.103 -4.522 1.00 47.25 154 ARG A N 1
ATOM 1228 C CA . ARG A 1 154 ? 19.481 5.403 -3.832 1.00 47.25 154 ARG A CA 1
ATOM 1229 C C . ARG A 1 154 ? 18.366 5.623 -2.799 1.00 47.25 154 ARG A C 1
ATOM 1231 O O . ARG A 1 154 ? 18.673 5.850 -1.631 1.00 47.25 154 ARG A O 1
ATOM 1238 N N . ALA A 1 155 ? 17.105 5.419 -3.181 1.00 49.12 155 ALA A N 1
ATOM 1239 C CA . ALA A 1 155 ? 15.958 5.484 -2.271 1.00 49.12 155 ALA A CA 1
ATOM 1240 C C . ALA A 1 155 ? 16.020 4.404 -1.170 1.00 49.12 155 ALA A C 1
ATOM 1242 O O . ALA A 1 155 ? 15.749 4.676 -0.004 1.00 49.12 155 ALA A O 1
ATOM 1243 N N . HIS A 1 156 ? 16.446 3.178 -1.492 1.00 48.94 156 HIS A N 1
ATOM 1244 C CA . HIS A 1 156 ? 16.626 2.105 -0.507 1.00 48.94 156 HIS A CA 1
ATOM 1245 C C . HIS A 1 156 ? 17.807 2.364 0.451 1.00 48.94 156 HIS A C 1
ATOM 1247 O O . HIS A 1 156 ? 17.728 1.971 1.615 1.00 48.94 156 HIS A O 1
ATOM 1253 N N . ARG A 1 157 ? 18.861 3.077 0.011 1.00 49.56 157 ARG A N 1
ATOM 1254 C CA . ARG A 1 157 ? 19.911 3.605 0.906 1.00 49.56 157 ARG A CA 1
ATOM 1255 C C . ARG A 1 157 ? 19.350 4.655 1.872 1.00 49.56 157 ARG A C 1
ATOM 1257 O O . ARG A 1 157 ? 19.569 4.514 3.069 1.00 49.56 157 ARG A O 1
ATOM 1264 N N . GLN A 1 158 ? 18.583 5.637 1.384 1.00 50.41 158 GLN A N 1
ATOM 1265 C CA . GLN A 1 158 ? 17.910 6.639 2.234 1.00 50.41 158 GLN A CA 1
ATOM 1266 C C . GLN A 1 158 ? 16.933 6.002 3.240 1.00 50.41 158 GLN A C 1
ATOM 1268 O O . GLN A 1 158 ? 16.787 6.481 4.358 1.00 50.41 158 GLN A O 1
ATOM 1273 N N . ARG A 1 159 ? 16.284 4.893 2.866 1.00 53.91 159 ARG A N 1
ATOM 1274 C CA . ARG A 1 159 ? 15.305 4.155 3.689 1.00 53.91 159 ARG A CA 1
ATOM 1275 C C . ARG A 1 159 ? 15.941 3.044 4.555 1.00 53.91 159 ARG A C 1
ATOM 1277 O O . ARG A 1 159 ? 15.287 2.045 4.858 1.00 53.91 159 ARG A O 1
ATOM 1284 N N . CYS A 1 160 ? 17.215 3.217 4.920 1.00 46.66 160 CYS A N 1
ATOM 1285 C CA . CYS A 1 160 ? 17.979 2.488 5.942 1.00 46.66 160 CYS A CA 1
ATOM 1286 C C . CYS A 1 160 ? 17.702 0.976 6.083 1.00 46.66 160 CYS A C 1
ATOM 1288 O O . CYS A 1 160 ? 17.080 0.509 7.035 1.00 46.66 160 CYS A O 1
ATOM 1290 N N . GLY A 1 161 ? 18.275 0.174 5.179 1.00 51.69 161 GLY A N 1
ATOM 1291 C CA . GLY A 1 161 ? 18.635 -1.216 5.496 1.00 51.69 161 GLY A CA 1
ATOM 1292 C C . GLY A 1 161 ? 17.484 -2.218 5.651 1.00 51.69 161 GLY A C 1
ATOM 1293 O O . GLY A 1 161 ? 17.684 -3.261 6.281 1.00 51.69 161 GLY A O 1
ATOM 1294 N N . THR A 1 162 ? 16.319 -1.950 5.055 1.00 54.94 162 THR A N 1
ATOM 1295 C CA . THR A 1 162 ? 15.096 -2.777 5.104 1.00 54.94 162 THR A CA 1
ATOM 1296 C C . THR A 1 162 ? 15.352 -4.290 4.992 1.00 54.94 162 THR A C 1
ATOM 1298 O O . THR A 1 162 ? 16.245 -4.733 4.263 1.00 54.94 162 THR A O 1
ATOM 1301 N N . HIS A 1 163 ? 14.575 -5.119 5.698 1.00 58.41 163 HIS A N 1
ATOM 1302 C CA . HIS A 1 163 ? 14.751 -6.576 5.674 1.00 58.41 163 HIS A CA 1
ATOM 1303 C C . HIS A 1 163 ? 14.509 -7.182 4.276 1.00 58.41 163 HIS A C 1
ATOM 1305 O O . HIS A 1 163 ? 13.611 -6.759 3.549 1.00 58.41 163 HIS A O 1
ATOM 1311 N N . ARG A 1 164 ? 15.284 -8.217 3.910 1.00 57.56 164 ARG A N 1
ATOM 1312 C CA . ARG A 1 164 ? 15.324 -8.802 2.551 1.00 57.56 164 ARG A CA 1
ATOM 1313 C C . ARG A 1 164 ? 13.961 -9.245 2.000 1.00 57.56 164 ARG A C 1
ATOM 1315 O O . ARG A 1 164 ? 13.728 -9.118 0.805 1.00 57.56 164 ARG A O 1
ATOM 1322 N N . SER A 1 165 ? 13.048 -9.707 2.858 1.00 64.25 165 SER A N 1
ATOM 1323 C CA . SER A 1 165 ? 11.697 -10.132 2.454 1.00 64.25 165 SER A CA 1
ATOM 1324 C C . SER A 1 165 ? 10.752 -8.979 2.082 1.00 64.25 165 SER A C 1
ATOM 1326 O O . SER A 1 165 ? 9.704 -9.230 1.498 1.00 64.25 165 SER A O 1
ATOM 1328 N N . ALA A 1 166 ? 11.107 -7.724 2.379 1.00 67.56 166 ALA A N 1
ATOM 1329 C CA . ALA A 1 166 ? 10.344 -6.547 1.959 1.00 67.56 166 ALA A CA 1
ATOM 1330 C C . ALA A 1 166 ? 10.763 -6.014 0.575 1.00 67.56 166 ALA A C 1
ATOM 1332 O O . ALA A 1 166 ? 10.052 -5.190 0.005 1.00 67.56 166 ALA A O 1
ATOM 1333 N N . LEU A 1 167 ? 11.893 -6.472 0.016 1.00 69.31 167 LEU A N 1
ATOM 1334 C CA . LEU A 1 167 ? 12.418 -5.972 -1.260 1.00 69.31 167 LEU A CA 1
ATOM 1335 C C . LEU A 1 167 ? 11.421 -6.093 -2.436 1.00 69.31 167 LEU A C 1
ATOM 1337 O O . LEU A 1 167 ? 11.285 -5.106 -3.157 1.00 69.31 167 LEU A O 1
ATOM 1341 N N . PRO A 1 168 ? 10.674 -7.204 -2.632 1.00 70.25 168 PRO A N 1
ATOM 1342 C CA . PRO A 1 168 ? 9.689 -7.287 -3.716 1.00 70.25 168 PRO A CA 1
ATOM 1343 C C . PRO A 1 168 ? 8.594 -6.216 -3.604 1.00 70.25 168 PRO A C 1
ATOM 1345 O O . PRO A 1 168 ? 8.261 -5.569 -4.591 1.00 70.25 168 PRO A O 1
ATOM 1348 N N . LEU A 1 169 ? 8.105 -5.962 -2.386 1.00 77.25 169 LEU A N 1
ATOM 1349 C CA . LEU A 1 169 ? 7.095 -4.938 -2.099 1.00 77.25 169 LEU A CA 1
ATOM 1350 C C . LEU A 1 169 ? 7.612 -3.507 -2.341 1.00 77.25 169 LEU A C 1
ATOM 1352 O O . LEU A 1 169 ? 6.847 -2.642 -2.755 1.00 77.25 169 LEU A O 1
ATOM 1356 N N . HIS A 1 170 ? 8.907 -3.252 -2.132 1.00 76.69 170 HIS A N 1
ATOM 1357 C CA . HIS A 1 170 ? 9.531 -1.969 -2.483 1.00 76.69 170 HIS A CA 1
ATOM 1358 C C . HIS A 1 170 ? 9.732 -1.778 -3.990 1.00 76.69 170 HIS A C 1
ATOM 1360 O O . HIS A 1 170 ? 9.634 -0.654 -4.474 1.00 76.69 170 HIS A O 1
ATOM 1366 N N . LEU A 1 171 ? 9.992 -2.853 -4.738 1.00 73.38 171 LEU A N 1
ATOM 1367 C CA . LEU A 1 171 ? 10.036 -2.792 -6.201 1.00 73.38 171 LEU A CA 1
ATOM 1368 C C . LEU A 1 171 ? 8.635 -2.572 -6.786 1.00 73.38 171 LEU A C 1
ATOM 1370 O O . LEU A 1 171 ? 8.492 -1.802 -7.728 1.00 73.38 171 LEU A O 1
ATOM 1374 N N . CYS A 1 172 ? 7.604 -3.173 -6.186 1.00 78.75 172 CYS A N 1
ATOM 1375 C CA . CYS A 1 172 ? 6.213 -2.926 -6.564 1.00 78.75 172 CYS A CA 1
ATOM 1376 C C . CYS A 1 172 ? 5.779 -1.479 -6.287 1.00 78.75 172 CYS A C 1
ATOM 1378 O O . CYS A 1 172 ? 5.208 -0.861 -7.172 1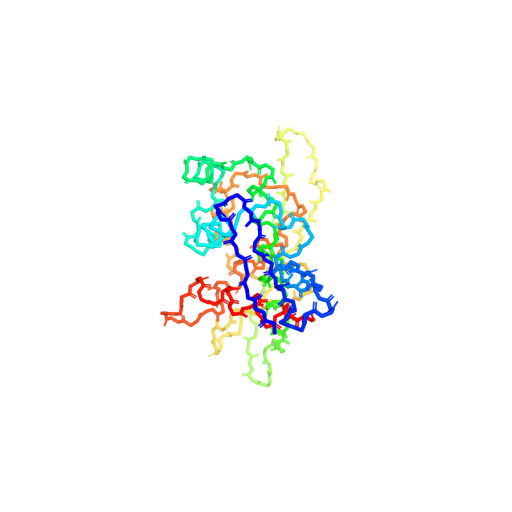.00 78.75 172 CYS A O 1
ATOM 1380 N N . GLU A 1 173 ? 6.112 -0.902 -5.123 1.00 84.62 173 GLU A N 1
ATOM 1381 C CA . GLU A 1 173 ? 5.898 0.534 -4.847 1.00 84.62 173 GLU A CA 1
ATOM 1382 C C . GLU A 1 173 ? 6.530 1.423 -5.928 1.00 84.62 173 GLU A C 1
ATOM 1384 O O . GLU A 1 173 ? 5.895 2.341 -6.437 1.00 84.62 173 GLU A O 1
ATOM 1389 N N . LEU A 1 174 ? 7.785 1.142 -6.284 1.00 80.19 174 LEU A N 1
ATOM 1390 C CA . LEU A 1 174 ? 8.519 1.919 -7.278 1.00 80.19 174 LEU A CA 1
ATOM 1391 C C . LEU A 1 174 ? 7.923 1.783 -8.689 1.00 80.19 174 LEU A C 1
ATOM 1393 O O . LEU A 1 174 ? 7.975 2.736 -9.463 1.00 80.19 174 LEU A O 1
ATOM 1397 N N . MET A 1 175 ? 7.377 0.609 -9.018 1.00 76.44 175 MET A N 1
ATOM 1398 C CA . MET A 1 175 ? 6.708 0.364 -10.295 1.00 76.44 175 MET A CA 1
ATOM 1399 C C . MET A 1 175 ? 5.341 1.001 -10.392 1.00 76.44 175 MET A C 1
ATOM 1401 O O . MET A 1 175 ? 4.993 1.543 -11.434 1.00 76.44 175 MET A O 1
ATOM 1405 N N . TRP A 1 176 ? 4.595 0.958 -9.298 1.00 86.62 176 TRP A N 1
ATOM 1406 C CA . TRP A 1 176 ? 3.306 1.605 -9.174 1.00 86.62 176 TRP A CA 1
ATOM 1407 C C . TRP A 1 176 ? 3.437 3.112 -9.447 1.00 86.62 176 TRP A C 1
ATOM 1409 O O . TRP A 1 176 ? 2.802 3.617 -10.367 1.00 86.62 176 TRP A O 1
ATOM 1419 N N . ARG A 1 177 ? 4.403 3.786 -8.801 1.00 84.62 177 ARG A N 1
ATOM 1420 C CA . ARG A 1 177 ? 4.710 5.215 -9.037 1.00 84.62 177 ARG A CA 1
ATOM 1421 C C . ARG A 1 177 ? 5.159 5.555 -10.460 1.00 84.62 177 ARG A C 1
ATOM 1423 O O . ARG A 1 177 ? 5.019 6.693 -10.878 1.00 84.62 177 ARG A O 1
ATOM 1430 N N . ARG A 1 178 ? 5.718 4.597 -11.206 1.00 79.81 178 ARG A N 1
ATOM 1431 C CA . ARG A 1 178 ? 6.133 4.793 -12.610 1.00 79.81 178 ARG A CA 1
ATOM 1432 C C . ARG A 1 178 ? 5.062 4.472 -13.645 1.00 79.81 178 ARG A C 1
ATOM 1434 O O . ARG A 1 178 ? 5.314 4.645 -14.833 1.00 79.81 178 ARG A O 1
ATOM 1441 N N . ARG A 1 179 ? 3.905 3.977 -13.212 1.00 79.62 179 ARG A N 1
ATOM 1442 C CA . ARG A 1 179 ? 2.731 3.768 -14.068 1.00 79.62 179 ARG A CA 1
ATOM 1443 C C . ARG A 1 179 ? 1.726 4.914 -13.979 1.00 79.62 179 ARG A C 1
ATOM 1445 O O . ARG A 1 179 ? 0.749 4.889 -14.715 1.00 79.62 179 ARG A O 1
ATOM 1452 N N . LEU A 1 180 ? 1.981 5.880 -13.099 1.00 82.44 180 LEU A N 1
ATOM 1453 C CA . LEU A 1 180 ? 1.218 7.115 -12.996 1.00 82.44 180 LEU A CA 1
ATOM 1454 C C . LEU A 1 180 ? 1.499 7.995 -14.212 1.00 82.44 180 LEU A C 1
ATOM 1456 O O . LEU A 1 180 ? 2.637 8.078 -14.686 1.00 82.44 180 LEU A O 1
ATOM 1460 N N . THR A 1 181 ? 0.459 8.648 -14.701 1.00 78.62 181 THR A N 1
ATOM 1461 C CA . THR A 1 181 ? 0.552 9.648 -15.760 1.00 78.62 181 THR A CA 1
ATOM 1462 C C . THR A 1 181 ? 1.098 10.976 -15.208 1.00 78.62 181 THR A C 1
ATOM 1464 O O . THR A 1 181 ? 0.975 11.253 -14.011 1.00 78.62 181 THR A O 1
ATOM 1467 N N . PRO A 1 182 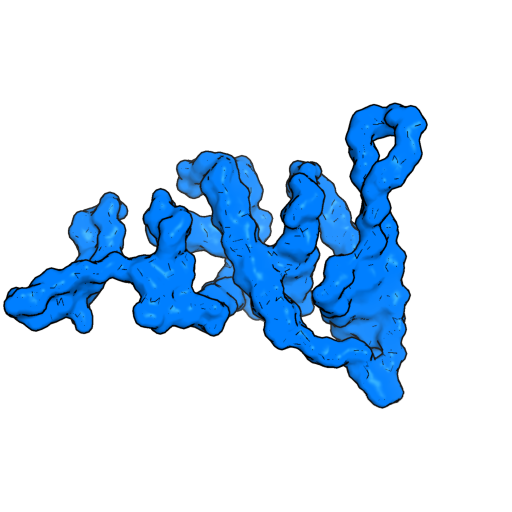? 1.764 11.814 -16.028 1.00 78.94 182 PRO A N 1
ATOM 1468 C CA . PRO A 1 182 ? 2.292 13.094 -15.559 1.00 78.94 182 PRO A CA 1
ATOM 1469 C C . PRO A 1 182 ? 1.172 14.010 -15.042 1.00 78.94 182 PRO A C 1
ATOM 1471 O O . PRO A 1 182 ? 0.302 14.410 -15.809 1.00 78.94 182 PRO A O 1
ATOM 1474 N N . GLY A 1 183 ? 1.211 14.348 -13.750 1.00 80.50 183 GLY A N 1
ATOM 1475 C CA . GLY A 1 183 ? 0.186 15.162 -13.078 1.00 80.50 183 GLY A CA 1
ATOM 1476 C C . GLY A 1 183 ? -0.887 14.368 -12.318 1.00 80.50 183 GLY A C 1
ATOM 1477 O O . GLY A 1 183 ? -1.731 14.980 -11.673 1.00 80.50 183 GLY A O 1
ATOM 1478 N N . GLU A 1 184 ? -0.854 13.034 -12.350 1.00 86.50 184 GLU A N 1
ATOM 1479 C CA . GLU A 1 184 ? -1.777 12.176 -11.597 1.00 86.50 184 GLU A CA 1
ATOM 1480 C C . GLU A 1 184 ? -1.392 12.098 -10.111 1.00 86.50 184 GLU A C 1
ATOM 1482 O O . GLU A 1 184 ? -0.241 11.805 -9.772 1.00 86.50 184 GLU A O 1
ATOM 1487 N N . ASP A 1 185 ? -2.348 12.359 -9.215 1.00 91.25 185 ASP A N 1
ATOM 1488 C CA . ASP A 1 185 ? -2.075 12.423 -7.779 1.00 91.25 185 ASP A CA 1
ATOM 1489 C C . ASP A 1 185 ? -1.864 11.036 -7.135 1.00 91.25 185 ASP A C 1
ATOM 1491 O O . ASP A 1 185 ? -2.612 10.072 -7.329 1.00 91.25 185 ASP A O 1
ATOM 1495 N N . GLU A 1 186 ? -0.818 10.946 -6.311 1.00 92.19 186 GLU A N 1
ATOM 1496 C CA . GLU A 1 186 ? -0.361 9.704 -5.689 1.00 92.19 186 GLU A CA 1
ATOM 1497 C C . GLU A 1 186 ? -1.228 9.267 -4.488 1.00 92.19 186 GLU A C 1
ATOM 1499 O O . GLU A 1 186 ? -1.102 8.126 -4.033 1.00 92.19 186 GLU A O 1
ATOM 1504 N N . PHE A 1 187 ? -2.067 10.147 -3.926 1.00 93.81 187 PHE A N 1
ATOM 1505 C CA . PHE A 1 187 ? -3.064 9.807 -2.906 1.00 93.81 187 PHE A CA 1
ATOM 1506 C C . PHE A 1 187 ? -4.347 9.290 -3.566 1.00 93.81 187 PHE A C 1
ATOM 1508 O O . PHE A 1 187 ? -4.775 8.174 -3.258 1.00 93.81 187 PHE A O 1
ATOM 1515 N N . ASP A 1 188 ? -4.909 10.030 -4.520 1.00 93.50 188 ASP A N 1
ATOM 1516 C CA . ASP A 1 188 ? -6.130 9.636 -5.226 1.00 93.50 188 ASP A CA 1
ATOM 1517 C C . ASP A 1 188 ? -5.937 8.308 -5.963 1.00 93.50 188 ASP A C 1
ATOM 1519 O O . ASP A 1 188 ? -6.785 7.415 -5.863 1.00 93.50 188 ASP A O 1
ATOM 1523 N N . ARG A 1 189 ? -4.772 8.088 -6.592 1.00 93.69 189 ARG A N 1
ATOM 1524 C CA . ARG A 1 189 ? -4.472 6.802 -7.233 1.00 93.69 189 ARG A CA 1
ATOM 1525 C C . ARG A 1 189 ? -4.472 5.629 -6.251 1.00 93.69 189 ARG A C 1
ATOM 1527 O O . ARG A 1 189 ? -5.021 4.576 -6.582 1.00 93.69 189 ARG A O 1
ATOM 1534 N N . ILE A 1 190 ? -3.851 5.765 -5.071 1.00 94.69 190 ILE A N 1
ATOM 1535 C CA . ILE A 1 190 ? -3.775 4.648 -4.111 1.00 94.69 190 ILE A CA 1
ATOM 1536 C C . ILE A 1 190 ? -5.118 4.428 -3.407 1.00 94.69 190 ILE A C 1
ATOM 1538 O O . ILE A 1 190 ? -5.439 3.290 -3.068 1.00 94.69 190 ILE A O 1
ATOM 1542 N N . VAL A 1 191 ? -5.936 5.474 -3.241 1.00 94.38 191 VAL A N 1
ATOM 1543 C CA . VAL A 1 191 ? -7.328 5.346 -2.783 1.00 94.38 191 VAL A CA 1
ATOM 1544 C C . VAL A 1 191 ? -8.189 4.645 -3.840 1.00 94.38 191 VAL A C 1
ATOM 1546 O O . VAL A 1 191 ? -8.942 3.739 -3.481 1.00 94.38 191 VAL A O 1
ATOM 1549 N N . HIS A 1 192 ? -8.026 4.972 -5.126 1.00 93.31 192 HIS A N 1
ATOM 1550 C CA . HIS A 1 192 ? -8.686 4.265 -6.226 1.00 93.31 192 HIS A CA 1
ATOM 1551 C C . HIS A 1 192 ? -8.307 2.776 -6.246 1.00 93.31 192 HIS A C 1
ATOM 1553 O O . HIS A 1 192 ? -9.192 1.927 -6.247 1.00 93.31 192 HIS A O 1
ATOM 1559 N N . ASP A 1 193 ? -7.017 2.427 -6.169 1.00 94.06 193 ASP A N 1
ATOM 1560 C CA . ASP A 1 193 ? -6.608 1.014 -6.119 1.00 94.06 193 ASP A CA 1
ATOM 1561 C C . ASP A 1 193 ? -7.111 0.298 -4.858 1.00 94.06 193 ASP A C 1
ATOM 1563 O O . ASP A 1 193 ? -7.475 -0.874 -4.926 1.00 94.06 193 ASP A O 1
ATOM 1567 N N . ILE A 1 194 ? -7.187 0.978 -3.707 1.00 94.19 194 ILE A N 1
ATOM 1568 C CA . ILE A 1 194 ? -7.823 0.419 -2.504 1.00 94.19 194 ILE A CA 1
ATOM 1569 C C . ILE A 1 194 ? -9.302 0.098 -2.766 1.00 94.19 194 ILE A C 1
ATOM 1571 O O . ILE A 1 194 ? -9.764 -0.952 -2.322 1.00 94.19 194 ILE A O 1
ATOM 1575 N N . ALA A 1 195 ? -10.036 0.965 -3.465 1.00 92.50 195 ALA A N 1
ATOM 1576 C CA . ALA A 1 195 ? -11.446 0.748 -3.783 1.00 92.50 195 ALA A CA 1
ATOM 1577 C C . ALA A 1 195 ? -11.648 -0.377 -4.815 1.00 92.50 195 ALA A C 1
ATOM 1579 O O . ALA A 1 195 ? -12.488 -1.249 -4.602 1.00 92.50 195 ALA A O 1
ATOM 1580 N N . THR A 1 196 ? -10.849 -0.392 -5.884 1.00 92.38 196 THR A N 1
ATOM 1581 C CA . THR A 1 196 ? -10.953 -1.351 -6.997 1.00 92.38 196 THR A CA 1
ATOM 1582 C C . THR A 1 196 ? -10.496 -2.761 -6.604 1.00 92.38 196 THR A C 1
ATOM 1584 O O . THR A 1 196 ? -11.170 -3.734 -6.926 1.00 92.38 196 THR A O 1
ATOM 1587 N N . LEU A 1 197 ? -9.398 -2.895 -5.849 1.00 91.06 197 LEU A N 1
ATOM 1588 C CA . LEU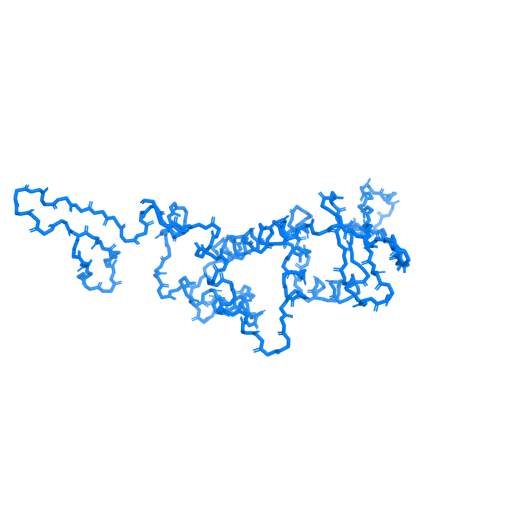 A 1 197 ? -8.868 -4.199 -5.408 1.00 91.06 197 LEU A CA 1
ATOM 1589 C C . LEU A 1 197 ? -9.600 -4.782 -4.191 1.00 91.06 197 LEU A C 1
ATOM 1591 O O . LEU A 1 197 ? -9.467 -5.971 -3.884 1.00 91.06 197 LEU A O 1
ATOM 1595 N N . HIS A 1 198 ? -10.297 -3.936 -3.430 1.00 90.12 198 HIS A N 1
ATOM 1596 C CA . HIS A 1 198 ? -10.936 -4.308 -2.168 1.00 90.12 198 HIS A CA 1
ATOM 1597 C C . HIS A 1 198 ? -12.307 -3.629 -1.987 1.00 90.12 198 HIS A C 1
ATOM 1599 O O . HIS A 1 198 ? -12.507 -2.915 -0.991 1.00 90.12 198 HIS A O 1
ATOM 1605 N N . PRO A 1 199 ? -13.254 -3.858 -2.920 1.00 87.12 199 PRO A N 1
ATOM 1606 C CA . PRO A 1 199 ? -14.606 -3.323 -2.821 1.00 87.12 199 PRO A CA 1
ATOM 1607 C C . PRO A 1 199 ? -15.310 -3.817 -1.543 1.00 87.12 199 PRO A C 1
ATOM 1609 O O . PRO A 1 199 ? -14.986 -4.894 -1.031 1.00 87.12 199 PRO A O 1
ATOM 1612 N N . PRO A 1 200 ? -16.262 -3.037 -0.998 1.00 81.06 200 PRO A N 1
ATOM 1613 C CA . PRO A 1 200 ? -17.058 -3.449 0.154 1.00 81.06 200 PRO A CA 1
ATOM 1614 C C . PRO A 1 200 ? -17.970 -4.638 -0.191 1.00 81.06 200 PRO A C 1
ATOM 1616 O O . PRO A 1 200 ? -18.605 -4.636 -1.245 1.00 81.06 200 PRO A O 1
ATOM 1619 N N . VAL A 1 201 ? -18.060 -5.606 0.729 1.00 70.56 201 VAL A N 1
ATOM 1620 C CA . VAL A 1 201 ? -18.933 -6.802 0.654 1.00 70.56 201 VAL A CA 1
ATOM 1621 C C . VAL A 1 201 ? -20.092 -6.716 1.654 1.00 70.56 201 VAL A C 1
ATOM 1623 O O . VAL A 1 201 ? -19.865 -6.203 2.774 1.00 70.56 201 VAL A O 1
#

InterPro domains:
  IPR053164 IS1016-like transposase [PTHR47163] (14-140)

pLDDT: mean 73.44, std 16.3, range [36.31, 94.69]

Foldseek 3Di:
DDWDDDDQPGQIWDFDPDPVVRDIDGPCPLALCDDPNVPDRPVLLLVLLVCVLVPVLAQVCCCPPSVDDPVVSVVSNLSLLVLLLVVLVVPQDDDADPPWDKDKDKDWDFDDDPPDDDDGDDIQIAMFTATPVVRDTHGDPPHHDDPPVVVLVVVVVVNPDDDPVCVVSSRSSVVSVSVDDVPRGSSVSSVVSSCVVRPGD

Secondary structure (DSSP, 8-state):
-EEE--STTS--EEEPSSTTT--EEETTTTSTT-GGGGGS-HHHHHHHHHHHHTS---HHHHHHHH---HHHHHHHHHHHHHHHHHHHHH----S--TT--EEEEEEEE---SSSSS------EEEEEEEETTT--EE--SSS---TTHHHHHHHHHHTTT--GGGHHHHHHHHHHHTSSPTT--HHHHHHHHHHHHS---

Organism: NCBI:txid68888